Protein AF-A0A7S3PNI5-F1 (afdb_monomer_lite)

Foldseek 3Di:
DDDFAADQLLLLVVVLVVLCVVLVVLVVVLVCVLPVLPPPCVVPPPPDDDDAPVSVVVVVVSVCCSDSVVCCVPPVSVVSVVVSVVSVVVSVVSCVVSVVPPPPPQQDLCVLLVHDPPDDLVVLVVSLVVLCVVLPLVVCVPDDPVSSVVSVVSNVSSVQSSCCVPPPQLVVQCVVPSGSVHDDDPSRHDHDDVVCVPPVCVVVNVVVVCCCVPPVVVVVVVVVCVVVVQADPVRAGPVLVVLCVVDVVPDDPLCVLLSVLQRPVLLPPDDDPVVVVVLVVLVVVCVVVVLDDDHPPDPCCVVVVPGVSSVSSSSVSSCVVVVPDD

Organism: NCBI:txid215587

pLDDT: mean 80.62, std 12.4, range [38.22, 97.75]

Radius of gyration: 38.33 Å; chains: 1; bounding box: 75×39×106 Å

Secondary structure (DSSP, 8-state):
-PPPPB-HHHHHHHHHHHHHHHHHHHHHHHHHHHHTTTTSSHHHHSS----SHHHHHHHHHHHHHHSHHHHHHSHHHHHHHHHHHHHHHHHHHHHHHHTT--------HHHHHT--TT--HHHHHHHHHHHHHHH-HHHHTTS-HHHHHHHHHHHHHHHHHHHHHH-HHHHHHHHHHSSTT-S------B-S-HHHHSTTTHHHHHHHHHHIIIIIHHHHHHHHHHHHTTB-TTSSBHHHHHHHHHHHTTS-GGGHHHHHTT-GGGGGS---HHHHHHHHHHHHHHHHTT-SPPPP--TTHHHHTT-HHHHHHHHHHHHHHTT---

InterPro domains:
  IPR001623 DnaJ domain [PF00226] (108-173)
  IPR001623 DnaJ domain [PR00625] (110-128)
  IPR001623 DnaJ domain [PR00625] (128-143)
  IPR001623 DnaJ domain [PR00625] (150-170)
  IPR001623 DnaJ domain [PS50076] (108-178)
  IPR001623 DnaJ domain [SM00271] (107-170)
  IPR001623 DnaJ domain [cd06257] (108-167)
  IPR004179 Sec63 domain [PF02889] (236-324)
  IPR036869 Chaperone J-domain superfamily [G3DSA:1.10.287.110] (99-189)
  IPR036869 Chaperone J-domain superfamily [SSF46565] (106-172)

Sequence (326 aa):
MGRLEYDDSAFAYFGLAVLTIFTVPFTLSFMKSLFSSSNASELNKKDFKPRTSTERLNIDKVKKSENVTSKFANCGTFLKAVVLCMLWFLIISMFFRTGGDANIQQFDPFEILGMDKGSTDAQIKRAFRKLSVKWHPDRWISGTAEEQAYAEMMFMKISKASDALTDPVAKENWIKYGNPDGKQPMELSIGLPNFLMLKENQNLVLVLYLIGLVVVIPSVVALYYSNSKQYSDKLILNESFQIYGYLLKNTPIKHIPEILALSAEFRKMPLRPEDEKILAKMKKMLIAQELIVKKPAHNTLNFFKRWPQHDKVNILIHAHMNRLAA

Structure (mmCIF, N/CA/C/O backbone):
data_AF-A0A7S3PNI5-F1
#
_entry.id   AF-A0A7S3PNI5-F1
#
loop_
_atom_site.group_PDB
_atom_site.id
_atom_site.type_symbol
_atom_site.label_atom_id
_atom_site.label_alt_id
_atom_site.label_comp_id
_atom_site.label_asym_id
_atom_site.label_entity_id
_atom_site.label_seq_id
_atom_site.pdbx_PDB_ins_code
_atom_site.Cartn_x
_atom_site.Cartn_y
_atom_site.Cartn_z
_atom_site.occupancy
_atom_site.B_iso_or_equiv
_atom_site.auth_seq_id
_atom_site.auth_comp_id
_atom_site.auth_asym_id
_atom_site.auth_atom_id
_atom_site.pdbx_PDB_model_num
ATOM 1 N N . MET A 1 1 ? -35.179 -8.275 13.738 1.00 38.22 1 MET A N 1
ATOM 2 C CA . MET A 1 1 ? -33.734 -8.390 13.443 1.00 38.22 1 MET A CA 1
ATOM 3 C C . MET A 1 1 ? -33.040 -7.281 14.204 1.00 38.22 1 MET A C 1
ATOM 5 O O . MET A 1 1 ? -33.405 -6.131 13.989 1.00 38.22 1 MET A O 1
ATOM 9 N N . GLY A 1 2 ? -32.160 -7.618 15.150 1.00 53.81 2 GLY A N 1
ATOM 10 C CA . GLY A 1 2 ? -31.417 -6.617 15.920 1.00 53.81 2 GLY A CA 1
ATOM 11 C C . GLY A 1 2 ? -30.636 -5.710 14.974 1.00 53.81 2 GLY A C 1
ATOM 12 O O . GLY A 1 2 ? -30.044 -6.191 14.007 1.00 53.81 2 GLY A O 1
ATOM 13 N N . ARG A 1 3 ? -30.702 -4.399 15.199 1.00 59.88 3 ARG A N 1
ATOM 14 C CA . ARG A 1 3 ? -29.808 -3.467 14.516 1.00 59.88 3 ARG A CA 1
ATOM 15 C C . ARG A 1 3 ? -28.407 -3.750 15.044 1.00 59.88 3 ARG A C 1
ATOM 17 O O . ARG A 1 3 ? -28.216 -3.741 16.251 1.00 59.88 3 ARG A O 1
ATOM 24 N N . LEU A 1 4 ? -27.473 -4.062 14.151 1.00 69.56 4 LEU A N 1
ATOM 25 C CA . LEU A 1 4 ? -26.059 -4.138 14.504 1.00 69.56 4 LEU A CA 1
ATOM 26 C C . LEU A 1 4 ? -25.638 -2.742 14.960 1.00 69.56 4 LEU A C 1
ATOM 28 O O . LEU A 1 4 ? -25.783 -1.784 14.196 1.00 69.56 4 LEU A O 1
ATOM 32 N N . GLU A 1 5 ? -25.200 -2.635 16.206 1.00 72.19 5 GLU A N 1
ATOM 33 C CA . GLU A 1 5 ? -24.648 -1.397 16.739 1.00 72.19 5 GLU A CA 1
ATOM 34 C C . GLU A 1 5 ? -23.188 -1.258 16.300 1.00 72.19 5 GLU A C 1
ATOM 36 O O . GLU A 1 5 ? -22.470 -2.245 16.115 1.00 72.19 5 GLU A O 1
ATOM 41 N N . TYR A 1 6 ? -22.766 -0.024 16.058 1.00 78.56 6 TYR A N 1
ATOM 42 C CA . TYR A 1 6 ? -21.427 0.295 15.580 1.00 78.56 6 TYR A CA 1
ATOM 43 C C . TYR A 1 6 ? -20.697 1.048 16.678 1.00 78.56 6 TYR A C 1
ATOM 45 O O . TYR A 1 6 ? -21.228 2.001 17.251 1.00 78.56 6 TYR A O 1
ATOM 53 N N . ASP A 1 7 ? -19.481 0.604 16.959 1.00 79.56 7 ASP A N 1
ATOM 54 C CA . ASP A 1 7 ? -18.686 1.110 18.066 1.00 79.56 7 ASP A CA 1
ATOM 55 C C . ASP A 1 7 ? -17.421 1.794 17.531 1.00 79.56 7 ASP A C 1
ATOM 57 O O . ASP A 1 7 ? -16.506 1.152 16.998 1.00 79.56 7 ASP A O 1
ATOM 61 N N . ASP A 1 8 ? -17.382 3.122 17.666 1.00 79.69 8 ASP A N 1
ATOM 62 C CA . ASP A 1 8 ? -16.249 3.949 17.245 1.00 79.69 8 ASP A CA 1
ATOM 63 C C . ASP A 1 8 ? -14.996 3.677 18.094 1.00 79.69 8 ASP A C 1
ATOM 65 O O . ASP A 1 8 ? -13.874 3.794 17.588 1.00 79.69 8 ASP A O 1
ATOM 69 N N . SER A 1 9 ? -15.161 3.254 19.353 1.00 80.75 9 SER A N 1
ATOM 70 C CA . SER A 1 9 ? -14.038 2.892 20.221 1.00 80.75 9 SER A CA 1
ATOM 71 C C . SER A 1 9 ? -13.381 1.597 19.732 1.00 80.75 9 SER A C 1
ATOM 73 O O . SER A 1 9 ? -12.165 1.553 19.519 1.00 80.75 9 SER A O 1
ATOM 75 N N . ALA A 1 10 ? -14.188 0.578 19.410 1.00 83.12 10 ALA A N 1
ATOM 76 C CA . ALA A 1 10 ? -13.720 -0.670 18.816 1.00 83.12 10 ALA A CA 1
ATOM 77 C C . ALA A 1 10 ? -13.021 -0.436 17.467 1.00 83.12 10 ALA A C 1
ATOM 79 O O . ALA A 1 10 ? -11.964 -1.023 17.207 1.00 83.12 10 ALA A O 1
ATOM 80 N N . PHE A 1 11 ? -13.554 0.462 16.626 1.00 86.00 11 PHE A N 1
ATOM 81 C CA . PHE A 1 11 ? -12.891 0.862 15.382 1.00 86.00 11 PHE A CA 1
ATOM 82 C C . PHE A 1 11 ? -11.521 1.495 15.637 1.00 86.00 11 PHE A C 1
ATOM 84 O O . PHE A 1 11 ? -10.567 1.198 14.918 1.00 86.00 11 PHE A O 1
ATOM 91 N N . ALA A 1 12 ? -11.390 2.349 16.651 1.00 85.75 12 ALA A N 1
ATOM 92 C CA . ALA A 1 12 ? -10.131 3.020 16.932 1.00 85.75 12 ALA A CA 1
ATOM 93 C C . ALA A 1 12 ? -9.032 2.035 17.377 1.00 85.75 12 ALA A C 1
ATOM 95 O O . ALA A 1 12 ? -7.907 2.113 16.873 1.00 85.75 12 ALA A O 1
ATOM 96 N N . TYR A 1 13 ? -9.362 1.054 18.226 1.00 86.19 13 TYR A N 1
ATOM 97 C CA . TYR A 1 13 ? -8.437 -0.029 18.589 1.00 86.19 13 TYR A CA 1
ATOM 98 C C . TYR A 1 13 ? -8.085 -0.919 17.392 1.00 86.19 13 TYR A C 1
ATOM 100 O O . TYR A 1 13 ? -6.912 -1.240 17.181 1.00 86.19 13 TYR A O 1
ATOM 108 N N . PHE A 1 14 ? -9.077 -1.281 16.573 1.00 88.25 14 PHE A N 1
ATOM 109 C CA . PHE A 1 14 ? -8.860 -2.063 15.356 1.00 88.25 14 PHE A CA 1
ATOM 110 C C . PHE A 1 14 ? -7.956 -1.324 14.358 1.00 88.25 14 PHE A C 1
ATOM 112 O O . PHE A 1 14 ? -6.986 -1.892 13.853 1.00 88.25 14 PHE A O 1
ATOM 119 N N . GLY A 1 15 ? -8.225 -0.042 14.112 1.00 88.31 15 GLY A N 1
ATOM 120 C CA . GLY A 1 15 ? -7.431 0.814 13.236 1.00 88.31 15 GLY A CA 1
ATOM 121 C C . GLY A 1 15 ? -5.989 0.941 13.718 1.00 88.31 15 GLY A C 1
ATOM 122 O O . GLY A 1 15 ? -5.063 0.785 12.922 1.00 88.31 15 GLY A O 1
ATOM 123 N N . LEU A 1 16 ? -5.780 1.129 15.025 1.00 89.31 16 LEU A N 1
ATOM 124 C CA . LEU A 1 16 ? -4.448 1.160 15.629 1.00 89.31 16 LEU A CA 1
ATOM 125 C C . LEU A 1 16 ? -3.712 -0.175 15.424 1.00 89.31 16 LEU A C 1
ATOM 127 O O . LEU A 1 16 ? -2.553 -0.179 15.001 1.00 89.31 16 LEU A O 1
ATOM 131 N N . ALA A 1 17 ? -4.378 -1.311 15.642 1.00 90.56 17 ALA A N 1
ATOM 132 C CA . ALA A 1 17 ? -3.797 -2.635 15.418 1.00 90.56 17 ALA A CA 1
ATOM 133 C C . ALA A 1 17 ? -3.396 -2.856 13.946 1.00 90.56 17 ALA A C 1
ATOM 135 O O . ALA A 1 17 ? -2.263 -3.238 13.656 1.00 90.56 17 ALA A O 1
ATOM 136 N N . VAL A 1 18 ? -4.278 -2.551 12.992 1.00 91.69 18 VAL A N 1
ATOM 137 C CA . VAL A 1 18 ? -3.978 -2.696 11.556 1.00 91.69 18 VAL A CA 1
ATOM 138 C C . VAL A 1 18 ? -2.831 -1.772 11.128 1.00 91.69 18 VAL A C 1
ATOM 140 O O . VAL A 1 18 ? -1.910 -2.199 10.425 1.00 91.69 18 VAL A O 1
ATOM 143 N N . LEU A 1 19 ? -2.842 -0.516 11.582 1.00 91.94 19 LEU A N 1
ATOM 144 C CA . LEU A 1 19 ? -1.803 0.459 11.253 1.00 91.94 19 LEU A CA 1
ATOM 145 C C . LEU A 1 19 ? -0.445 0.079 11.841 1.00 91.94 19 LEU A C 1
ATOM 147 O O . LEU A 1 19 ? 0.571 0.223 11.159 1.00 91.94 19 LEU A O 1
ATOM 151 N N . THR A 1 20 ? -0.401 -0.422 13.074 1.00 91.12 20 THR A N 1
ATOM 152 C CA . THR A 1 20 ? 0.847 -0.874 13.710 1.00 91.12 20 THR A CA 1
ATOM 153 C C . THR A 1 20 ? 1.425 -2.105 13.015 1.00 91.12 20 THR A C 1
ATOM 155 O O . THR A 1 20 ? 2.625 -2.117 12.729 1.00 91.12 20 THR A O 1
ATOM 158 N N . ILE A 1 21 ? 0.586 -3.082 12.642 1.00 94.44 21 ILE A N 1
ATOM 159 C CA . ILE A 1 21 ? 1.003 -4.276 11.885 1.00 94.44 21 ILE A CA 1
ATOM 160 C C . ILE A 1 21 ? 1.673 -3.897 10.561 1.00 94.44 21 ILE A C 1
ATOM 162 O O . ILE A 1 21 ? 2.636 -4.545 10.161 1.00 94.44 21 ILE A O 1
ATOM 166 N N . PHE A 1 22 ? 1.204 -2.849 9.882 1.00 92.12 22 PHE A N 1
ATOM 167 C CA . PHE A 1 22 ? 1.820 -2.388 8.635 1.00 92.12 22 PHE A CA 1
ATOM 168 C C . PHE A 1 22 ? 3.051 -1.501 8.870 1.00 92.12 22 PHE A C 1
ATOM 170 O O . PHE A 1 22 ? 4.083 -1.651 8.210 1.00 92.12 22 PHE A O 1
ATOM 177 N N . THR A 1 23 ? 2.959 -0.574 9.822 1.00 92.69 23 THR A N 1
ATOM 178 C CA . THR A 1 23 ? 3.976 0.462 10.027 1.00 92.69 23 THR A CA 1
ATOM 179 C C . THR A 1 23 ? 5.260 -0.116 10.619 1.00 92.69 23 THR A C 1
ATOM 181 O O . THR A 1 23 ? 6.340 0.292 10.205 1.00 92.69 23 THR A O 1
ATOM 184 N N . VAL A 1 24 ? 5.188 -1.104 11.520 1.00 92.44 24 VAL A N 1
ATOM 185 C CA . VAL A 1 24 ? 6.380 -1.680 12.176 1.00 92.44 24 VAL A CA 1
ATOM 186 C C . VAL A 1 24 ? 7.290 -2.453 11.200 1.00 92.44 24 VAL A C 1
ATOM 188 O O . VAL A 1 24 ? 8.487 -2.178 11.152 1.00 92.44 24 VAL A O 1
ATOM 191 N N . PRO A 1 25 ? 6.806 -3.374 10.349 1.00 93.06 25 PRO A N 1
ATOM 192 C CA . PRO A 1 25 ? 7.657 -3.988 9.328 1.00 93.06 25 PRO A CA 1
ATOM 193 C C . PRO A 1 25 ? 8.190 -2.965 8.319 1.00 93.06 25 PRO A C 1
ATOM 195 O O . PRO A 1 25 ? 9.330 -3.078 7.860 1.00 93.06 25 PRO A O 1
ATOM 198 N N . PHE A 1 26 ? 7.390 -1.946 7.988 1.00 91.88 26 PHE A N 1
ATOM 199 C CA . PHE A 1 26 ? 7.800 -0.889 7.069 1.00 91.88 26 PHE A CA 1
ATOM 200 C C . PHE A 1 26 ? 8.931 -0.027 7.650 1.00 91.88 26 PHE A C 1
ATOM 202 O O . PHE A 1 26 ? 9.905 0.236 6.940 1.00 91.88 26 PHE A O 1
ATOM 209 N N . THR A 1 27 ? 8.883 0.335 8.940 1.00 92.25 27 THR A N 1
ATOM 210 C CA . THR A 1 27 ? 10.003 1.015 9.614 1.00 92.25 27 THR A CA 1
ATOM 211 C C . THR A 1 27 ? 11.244 0.143 9.640 1.00 92.25 27 THR A C 1
ATOM 213 O O . THR A 1 27 ? 12.318 0.635 9.312 1.00 92.25 27 THR A O 1
ATOM 216 N N . LEU A 1 28 ? 11.124 -1.146 9.971 1.00 91.00 28 LEU A N 1
ATOM 217 C CA . LEU A 1 28 ? 12.269 -2.060 10.023 1.00 91.00 28 LEU A CA 1
ATOM 218 C C . LEU A 1 28 ? 12.928 -2.221 8.648 1.00 91.00 28 LEU A C 1
ATOM 220 O O . LEU A 1 28 ? 14.153 -2.158 8.538 1.00 91.00 28 LEU A O 1
ATOM 224 N N . SER A 1 29 ? 12.132 -2.366 7.588 1.00 87.38 29 SER A N 1
ATOM 225 C CA . SER A 1 29 ? 12.618 -2.417 6.205 1.00 87.38 29 SER A CA 1
ATOM 226 C C . SER A 1 29 ? 13.295 -1.107 5.784 1.00 87.38 29 SER A C 1
ATOM 228 O O . SER A 1 29 ? 14.391 -1.119 5.217 1.00 87.38 29 SER A O 1
ATOM 230 N N . PHE A 1 30 ? 12.693 0.038 6.120 1.00 87.00 30 PHE A N 1
ATOM 231 C CA . PHE A 1 30 ? 13.253 1.358 5.837 1.00 87.00 30 PHE A CA 1
ATOM 232 C C . PHE A 1 30 ? 14.570 1.596 6.590 1.00 87.00 30 PHE A C 1
ATOM 234 O O . PHE A 1 30 ? 15.567 1.981 5.981 1.00 87.00 30 PHE A O 1
ATOM 241 N N . MET A 1 31 ? 14.617 1.265 7.881 1.00 83.75 31 MET A N 1
ATOM 242 C CA . MET A 1 31 ? 15.824 1.328 8.707 1.00 83.75 31 MET A CA 1
ATOM 243 C C . MET A 1 31 ? 16.904 0.400 8.152 1.00 83.75 31 MET A C 1
ATOM 245 O O . MET A 1 31 ? 18.029 0.838 7.928 1.00 83.75 31 MET A O 1
ATOM 249 N N . LYS A 1 32 ? 16.576 -0.849 7.802 1.00 83.12 32 LYS A N 1
ATOM 250 C CA . LYS A 1 32 ? 17.531 -1.750 7.142 1.00 83.12 32 LYS A CA 1
ATOM 251 C C . LYS A 1 32 ? 18.045 -1.155 5.830 1.00 83.12 32 LYS A C 1
ATOM 253 O O . LYS A 1 32 ? 19.241 -1.205 5.585 1.00 83.12 32 LYS A O 1
ATOM 258 N N . SER A 1 33 ? 17.205 -0.528 5.009 1.00 77.00 33 SER A N 1
ATOM 259 C CA . SER A 1 33 ? 17.656 0.154 3.784 1.00 77.00 33 SER A CA 1
ATOM 260 C C . SER A 1 33 ? 18.591 1.346 4.055 1.00 77.00 33 SER A C 1
ATOM 262 O O . SER A 1 33 ? 19.434 1.672 3.208 1.00 77.00 33 SER A O 1
ATOM 264 N N . LEU A 1 34 ? 18.447 2.009 5.205 1.00 73.00 34 LEU A N 1
ATOM 265 C CA . LEU A 1 34 ? 19.330 3.090 5.636 1.00 73.00 34 LEU A CA 1
ATOM 266 C C . LEU A 1 34 ? 20.678 2.544 6.143 1.00 73.00 34 LEU A C 1
ATOM 268 O O . LEU A 1 34 ? 21.717 2.972 5.639 1.00 73.00 34 LEU A O 1
ATOM 272 N N . PHE A 1 35 ? 20.669 1.554 7.045 1.00 69.75 35 PHE A N 1
ATOM 273 C CA . PHE A 1 35 ? 21.870 1.022 7.714 1.00 69.75 35 PHE A CA 1
ATOM 274 C C . PHE A 1 35 ? 22.612 -0.079 6.931 1.00 69.75 35 PHE A C 1
ATOM 276 O O . PHE A 1 35 ? 23.831 -0.194 7.030 1.00 69.75 35 PHE A O 1
ATOM 283 N N . SER A 1 36 ? 21.931 -0.857 6.083 1.00 60.44 36 SER A N 1
ATOM 284 C CA . SER A 1 36 ? 22.518 -1.985 5.329 1.00 60.44 36 SER A CA 1
ATOM 285 C C . SER A 1 36 ? 23.455 -1.558 4.186 1.00 60.44 36 SER A C 1
ATOM 287 O O . SER A 1 36 ? 23.956 -2.412 3.455 1.00 60.44 36 SER A O 1
ATOM 289 N N . SER A 1 37 ? 23.724 -0.258 4.027 1.00 53.84 37 SER A N 1
ATOM 290 C CA . SER A 1 37 ? 24.721 0.250 3.073 1.00 53.84 37 SER A CA 1
ATOM 291 C C . SER A 1 37 ? 26.162 -0.034 3.472 1.00 53.84 37 SER A C 1
ATOM 293 O O . SER A 1 37 ? 27.029 0.009 2.608 1.00 53.84 37 SER A O 1
ATOM 295 N N . SER A 1 38 ? 26.415 -0.259 4.764 1.00 49.56 38 SER A N 1
ATOM 296 C CA . SER A 1 38 ? 27.775 -0.356 5.299 1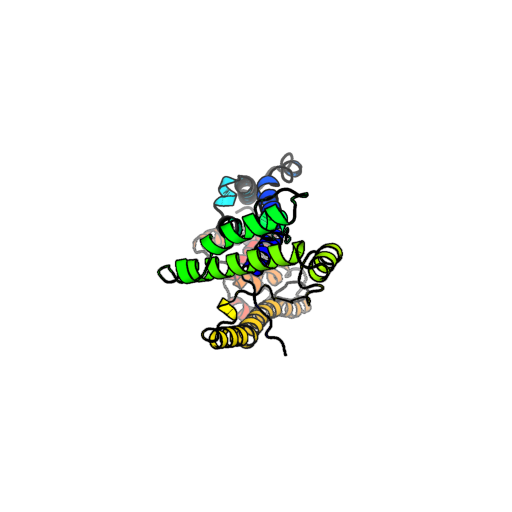.00 49.56 38 SER A CA 1
ATOM 297 C C . SER A 1 38 ? 28.446 -1.691 4.966 1.00 49.56 38 SER A C 1
ATOM 299 O O . SER A 1 38 ? 29.632 -1.724 4.673 1.00 49.56 38 SER A O 1
ATOM 301 N N . ASN A 1 39 ? 27.695 -2.798 4.963 1.00 47.06 39 ASN A N 1
ATOM 302 C CA . ASN A 1 39 ? 28.315 -4.129 5.020 1.00 47.06 39 ASN A CA 1
ATOM 303 C C . ASN A 1 39 ? 28.450 -4.833 3.659 1.00 47.06 39 ASN A C 1
ATOM 305 O O . ASN A 1 39 ? 29.310 -5.692 3.503 1.00 47.06 39 ASN A O 1
ATOM 309 N N . ALA A 1 40 ? 27.632 -4.493 2.655 1.00 45.38 40 ALA A N 1
ATOM 310 C CA . ALA A 1 40 ? 27.677 -5.170 1.350 1.00 45.38 40 ALA A CA 1
ATOM 311 C C . ALA A 1 40 ? 28.793 -4.649 0.424 1.00 45.38 40 ALA A C 1
ATOM 313 O O . ALA A 1 40 ? 29.178 -5.330 -0.526 1.00 45.38 40 ALA A O 1
ATOM 314 N N . SER A 1 41 ? 29.315 -3.445 0.674 1.00 50.91 41 SER A N 1
ATOM 315 C CA . SER A 1 41 ? 30.299 -2.807 -0.202 1.00 50.91 41 SER A CA 1
ATOM 316 C C . SER A 1 41 ? 31.747 -2.994 0.229 1.00 50.91 41 SER A C 1
ATOM 318 O O . SER A 1 41 ? 32.633 -2.868 -0.616 1.00 50.91 41 SER A O 1
ATOM 320 N N . GLU A 1 42 ? 32.016 -3.354 1.487 1.00 50.88 42 GLU A N 1
ATOM 321 C CA . GLU A 1 42 ? 33.382 -3.629 1.946 1.00 50.88 42 GLU A CA 1
ATOM 322 C C . GLU A 1 42 ? 34.000 -4.860 1.268 1.00 50.88 42 GLU A C 1
ATOM 324 O O . GLU A 1 42 ? 35.199 -4.852 0.989 1.00 50.88 42 GLU A O 1
ATOM 329 N N . LEU A 1 43 ? 33.193 -5.870 0.912 1.00 49.84 43 LEU A N 1
ATOM 330 C CA . LEU A 1 43 ? 33.686 -7.104 0.283 1.00 49.84 43 LEU A CA 1
ATOM 331 C C . LEU A 1 43 ? 34.162 -6.923 -1.174 1.00 49.84 43 LEU A C 1
ATOM 333 O O . LEU A 1 43 ? 34.970 -7.714 -1.640 1.00 49.84 43 LEU A O 1
ATOM 337 N N . ASN A 1 44 ? 33.695 -5.891 -1.892 1.00 49.81 44 ASN A N 1
ATOM 338 C CA . ASN A 1 44 ? 34.022 -5.662 -3.313 1.00 49.81 44 ASN A CA 1
ATOM 339 C C . ASN A 1 44 ? 34.958 -4.460 -3.562 1.00 49.81 44 ASN A C 1
ATOM 341 O O . ASN A 1 44 ? 35.433 -4.265 -4.681 1.00 49.81 44 ASN A O 1
ATOM 345 N N . LYS A 1 45 ? 35.223 -3.618 -2.550 1.00 53.34 45 LYS A N 1
ATOM 346 C CA . LYS A 1 45 ? 35.937 -2.335 -2.726 1.00 53.34 45 LYS A CA 1
ATOM 347 C C . LYS A 1 45 ? 37.459 -2.443 -2.748 1.00 53.34 45 LYS A C 1
ATOM 349 O O . LYS A 1 45 ? 38.100 -1.523 -3.252 1.00 53.34 45 LYS A O 1
ATOM 354 N N . LYS A 1 46 ? 38.042 -3.497 -2.171 1.00 53.59 46 LYS A N 1
ATOM 355 C CA . LYS A 1 46 ? 39.494 -3.543 -1.932 1.00 53.59 46 LYS A CA 1
ATOM 356 C C . LYS A 1 46 ? 40.326 -3.830 -3.193 1.00 53.59 46 LYS A C 1
ATOM 358 O O . LYS A 1 46 ? 41.455 -3.355 -3.246 1.00 53.59 46 LYS A O 1
ATOM 363 N N . ASP A 1 47 ? 39.748 -4.426 -4.245 1.00 56.41 47 ASP A N 1
ATOM 364 C CA . ASP A 1 47 ? 40.535 -4.905 -5.401 1.00 56.41 47 ASP A CA 1
ATOM 365 C C . ASP A 1 47 ? 40.177 -4.300 -6.777 1.00 56.41 47 ASP A C 1
ATOM 367 O O . ASP A 1 47 ? 40.888 -4.529 -7.760 1.00 56.41 47 ASP A O 1
ATOM 371 N N . PHE A 1 48 ? 39.117 -3.490 -6.901 1.00 61.28 48 PHE A N 1
ATOM 372 C CA . PHE A 1 48 ? 38.692 -2.973 -8.212 1.00 61.28 48 PHE A CA 1
ATOM 373 C C . PHE A 1 48 ? 39.331 -1.616 -8.563 1.00 61.28 48 PHE A C 1
ATOM 375 O O . PHE A 1 48 ? 38.898 -0.559 -8.099 1.00 61.28 48 PHE A O 1
ATOM 382 N N . LYS A 1 49 ? 40.352 -1.628 -9.435 1.00 66.75 49 LYS A N 1
ATOM 383 C CA . LYS A 1 49 ? 40.937 -0.414 -10.038 1.00 66.75 49 LYS A CA 1
ATOM 384 C C . LYS A 1 49 ? 40.156 -0.009 -11.304 1.00 66.75 49 LYS A C 1
ATOM 386 O O . LYS A 1 49 ? 40.193 -0.757 -12.282 1.00 66.75 49 LYS A O 1
ATOM 391 N N . PRO A 1 50 ? 39.502 1.167 -11.342 1.00 62.12 50 PRO A N 1
ATOM 392 C CA . PRO A 1 50 ? 38.721 1.595 -12.502 1.00 62.12 50 PRO A CA 1
ATOM 393 C C . PRO A 1 50 ? 39.598 1.948 -13.707 1.00 62.12 50 PRO A C 1
ATOM 395 O O . PRO A 1 50 ? 40.545 2.735 -13.591 1.00 62.12 50 PRO A O 1
ATOM 398 N N . ARG A 1 51 ? 39.237 1.403 -14.871 1.00 62.47 51 ARG A N 1
ATOM 399 C CA . ARG A 1 51 ? 39.968 1.493 -16.143 1.00 62.47 51 ARG A CA 1
ATOM 400 C C . ARG A 1 51 ? 39.484 2.643 -17.027 1.00 62.47 51 ARG A C 1
ATOM 402 O O . ARG A 1 51 ? 40.280 3.198 -17.777 1.00 62.47 51 ARG A O 1
ATOM 409 N N . THR A 1 52 ? 38.218 3.046 -16.913 1.00 64.75 52 THR A N 1
ATOM 410 C CA . THR A 1 52 ? 37.620 4.132 -17.720 1.00 64.75 52 THR A CA 1
ATOM 411 C C . THR A 1 52 ? 37.093 5.269 -16.840 1.00 64.75 52 THR A C 1
ATOM 413 O O . THR A 1 52 ? 36.712 5.062 -15.687 1.00 64.75 52 THR A O 1
ATOM 416 N N . SER A 1 53 ? 37.034 6.492 -17.378 1.00 63.19 53 SER A N 1
ATOM 417 C CA . SER A 1 53 ? 36.423 7.655 -16.712 1.00 63.19 53 SER A CA 1
ATOM 418 C C . SER A 1 53 ? 34.966 7.397 -16.300 1.00 63.19 53 SER A C 1
ATOM 420 O O . SER A 1 53 ? 34.546 7.819 -15.227 1.00 63.19 53 SER A O 1
ATOM 422 N N . THR A 1 54 ? 34.217 6.625 -17.088 1.00 61.03 54 THR A N 1
ATOM 423 C CA . THR A 1 54 ? 32.849 6.180 -16.778 1.00 61.03 54 THR A CA 1
ATOM 424 C C . THR A 1 54 ? 32.789 5.191 -15.613 1.00 61.03 54 THR A C 1
ATOM 426 O O . THR A 1 54 ? 31.885 5.288 -14.788 1.00 61.03 54 THR A O 1
ATOM 429 N N . GLU A 1 55 ? 33.761 4.284 -15.486 1.00 65.50 55 GLU A N 1
ATOM 430 C CA . GLU A 1 55 ? 33.865 3.364 -14.345 1.00 65.50 55 GLU A CA 1
ATOM 431 C C . GLU A 1 55 ? 34.216 4.114 -13.059 1.00 65.50 55 GLU A C 1
ATOM 433 O O . GLU A 1 55 ? 33.623 3.839 -12.020 1.00 65.50 55 GLU A O 1
ATOM 438 N N . ARG A 1 56 ? 35.104 5.118 -13.132 1.00 66.75 56 ARG A N 1
ATOM 439 C CA . ARG A 1 56 ? 35.387 6.024 -12.003 1.00 66.75 56 ARG A CA 1
ATOM 440 C C . ARG A 1 56 ? 34.129 6.764 -11.568 1.00 66.75 56 ARG A C 1
ATOM 442 O O . ARG A 1 56 ? 33.754 6.683 -10.406 1.00 66.75 56 ARG A O 1
ATOM 449 N N . LEU A 1 57 ? 33.418 7.380 -12.515 1.00 69.94 57 LEU A N 1
ATOM 450 C CA . LEU A 1 57 ? 32.152 8.062 -12.240 1.00 69.94 57 LEU A CA 1
ATOM 451 C C . LEU A 1 57 ? 31.091 7.116 -11.663 1.00 69.94 57 LEU A C 1
ATOM 453 O O . LEU A 1 57 ? 30.311 7.531 -10.813 1.00 69.94 57 LEU A O 1
ATOM 457 N N . ASN A 1 58 ? 31.039 5.857 -12.100 1.00 69.06 58 ASN A N 1
ATOM 458 C CA . ASN A 1 58 ? 30.103 4.869 -11.564 1.00 69.06 58 ASN A CA 1
ATOM 459 C C . ASN A 1 58 ? 30.484 4.428 -10.145 1.00 69.06 58 ASN A C 1
ATOM 461 O O . ASN A 1 58 ? 29.604 4.343 -9.294 1.00 69.06 58 ASN A O 1
ATOM 465 N N . ILE A 1 59 ? 31.772 4.233 -9.851 1.00 69.00 59 ILE A N 1
ATOM 466 C CA . ILE A 1 59 ? 32.258 3.970 -8.488 1.00 69.00 59 ILE A CA 1
ATOM 467 C C . ILE A 1 59 ? 31.971 5.164 -7.578 1.00 69.00 59 ILE A C 1
ATOM 469 O O . ILE A 1 59 ? 31.518 4.979 -6.452 1.00 69.00 59 ILE A O 1
ATOM 473 N N . ASP A 1 60 ? 32.178 6.385 -8.064 1.00 69.38 60 ASP A N 1
ATOM 474 C CA . ASP A 1 60 ? 31.905 7.602 -7.303 1.00 69.38 60 ASP A CA 1
ATOM 475 C C . ASP A 1 60 ? 30.399 7.807 -7.090 1.00 69.38 60 ASP A C 1
ATOM 477 O O . ASP A 1 60 ? 29.989 8.231 -6.011 1.00 69.38 60 ASP A O 1
ATOM 481 N N . LYS A 1 61 ? 29.547 7.426 -8.054 1.00 67.88 61 LYS A N 1
ATOM 482 C CA . LYS A 1 61 ? 28.083 7.368 -7.876 1.00 67.88 61 LYS A CA 1
ATOM 483 C C . LYS A 1 61 ? 27.675 6.328 -6.833 1.00 67.88 61 LYS A C 1
ATOM 485 O O . LYS A 1 61 ? 26.814 6.629 -6.012 1.00 67.88 61 LYS A O 1
ATOM 490 N N . VAL A 1 62 ? 28.299 5.149 -6.830 1.00 66.62 62 VAL A N 1
ATOM 491 C CA . VAL A 1 62 ? 28.045 4.096 -5.831 1.00 66.62 62 VAL A CA 1
ATOM 492 C C . VAL A 1 62 ? 28.481 4.568 -4.441 1.00 66.62 62 VAL A C 1
ATOM 494 O O . VAL A 1 62 ? 27.667 4.540 -3.523 1.00 66.62 62 VAL A O 1
ATOM 497 N N . LYS A 1 63 ? 29.688 5.130 -4.298 1.00 65.50 63 LYS A N 1
ATOM 498 C CA . LYS A 1 63 ? 30.168 5.746 -3.046 1.00 65.50 63 LYS A CA 1
ATOM 499 C C . LYS A 1 63 ? 29.258 6.878 -2.576 1.00 65.50 63 LYS A C 1
ATOM 501 O O . LYS A 1 63 ? 28.909 6.955 -1.404 1.00 65.50 63 LYS A O 1
ATOM 506 N N . LYS A 1 64 ? 28.821 7.749 -3.492 1.00 62.50 64 LYS A N 1
ATOM 507 C CA . LYS A 1 64 ? 27.886 8.828 -3.164 1.00 62.50 64 LYS A CA 1
ATOM 508 C C . LYS A 1 64 ? 26.547 8.262 -2.707 1.00 62.50 64 LYS A C 1
ATOM 510 O O . LYS A 1 64 ? 26.014 8.805 -1.753 1.00 62.50 64 LYS A O 1
ATOM 515 N N . SER A 1 65 ? 26.041 7.183 -3.313 1.00 57.00 65 SER A N 1
ATOM 516 C CA . SER A 1 65 ? 24.785 6.511 -2.931 1.00 57.00 65 SER A CA 1
ATOM 517 C C . SER A 1 65 ? 24.835 5.777 -1.586 1.00 57.00 65 SER A C 1
ATOM 519 O O . SER A 1 65 ? 23.784 5.476 -1.025 1.00 57.00 65 SER A O 1
ATOM 521 N N . GLU A 1 66 ? 26.029 5.511 -1.050 1.00 58.47 66 GLU A N 1
ATOM 522 C CA . GLU A 1 66 ? 26.206 4.915 0.279 1.00 58.47 66 GLU A CA 1
ATOM 523 C C . GLU A 1 66 ? 26.014 5.931 1.408 1.00 58.47 66 GLU A C 1
ATOM 525 O O . GLU A 1 66 ? 25.531 5.565 2.480 1.00 58.47 66 GLU A O 1
ATOM 530 N N . ASN A 1 67 ? 26.331 7.208 1.167 1.00 62.62 67 ASN A N 1
ATOM 531 C CA . ASN A 1 67 ? 26.181 8.257 2.171 1.00 62.62 67 ASN A CA 1
ATOM 532 C C . ASN A 1 67 ? 24.698 8.471 2.515 1.00 62.62 67 ASN A C 1
ATOM 534 O O . ASN A 1 67 ? 23.880 8.789 1.653 1.00 62.62 67 ASN A O 1
ATOM 538 N N . VAL A 1 68 ? 24.349 8.351 3.799 1.00 60.22 68 VAL A N 1
ATOM 539 C CA . VAL A 1 68 ? 22.963 8.464 4.301 1.00 60.22 68 VAL A CA 1
ATOM 540 C C . VAL A 1 68 ? 22.304 9.789 3.886 1.00 60.22 68 VAL A C 1
ATOM 542 O O . VAL A 1 68 ? 21.126 9.816 3.537 1.00 60.22 68 VAL A O 1
ATOM 545 N N . THR A 1 69 ? 23.073 10.879 3.824 1.00 60.12 69 THR A N 1
ATOM 546 C CA . THR A 1 69 ? 22.592 12.213 3.424 1.00 60.12 69 THR A CA 1
ATOM 547 C C . THR A 1 69 ? 22.191 12.303 1.950 1.00 60.12 69 THR A C 1
ATOM 549 O O . THR A 1 69 ? 21.215 12.972 1.619 1.00 60.12 69 THR A O 1
ATOM 552 N N . SER A 1 70 ? 22.878 11.596 1.048 1.00 60.28 70 SER A N 1
ATOM 553 C CA . SER A 1 70 ? 22.510 11.567 -0.374 1.00 60.28 70 SER A CA 1
ATOM 554 C C . SER A 1 70 ? 21.310 10.651 -0.626 1.00 60.28 70 SER A C 1
ATOM 556 O O . SER A 1 70 ? 20.518 10.903 -1.533 1.00 60.28 70 SER A O 1
ATOM 558 N N . LYS A 1 71 ? 21.133 9.617 0.209 1.00 59.03 71 LYS A N 1
ATOM 559 C CA . LYS A 1 71 ? 19.939 8.774 0.175 1.00 59.03 71 LYS A CA 1
ATOM 560 C C . LYS A 1 71 ? 18.704 9.574 0.540 1.00 59.03 71 LYS A C 1
ATOM 562 O O . LYS A 1 71 ? 17.689 9.358 -0.095 1.00 59.03 71 LYS A O 1
ATOM 567 N N . PHE A 1 72 ? 18.768 10.518 1.475 1.00 58.19 72 PHE A N 1
ATOM 568 C CA . PHE A 1 72 ? 17.645 11.426 1.744 1.00 58.19 72 PHE A CA 1
ATOM 569 C C . PHE A 1 72 ? 17.406 12.459 0.630 1.00 58.19 72 PHE A C 1
ATOM 571 O O . PHE A 1 72 ? 16.284 12.929 0.482 1.00 58.19 72 PHE A O 1
ATOM 578 N N . ALA A 1 73 ? 18.415 12.767 -0.193 1.00 61.59 73 ALA A N 1
ATOM 579 C CA . ALA A 1 73 ? 18.263 13.653 -1.350 1.00 61.59 73 ALA A CA 1
ATOM 580 C C . ALA A 1 73 ? 17.533 12.993 -2.538 1.00 61.59 73 ALA A C 1
ATOM 582 O O . ALA A 1 73 ? 17.056 13.686 -3.437 1.00 61.59 73 ALA A O 1
ATOM 583 N N . ASN A 1 74 ? 17.415 11.661 -2.560 1.00 70.75 74 ASN A N 1
ATOM 584 C CA . ASN A 1 74 ? 16.589 10.977 -3.549 1.00 70.75 74 ASN A CA 1
ATOM 585 C C . ASN A 1 74 ? 15.101 11.207 -3.231 1.00 70.75 74 ASN A C 1
ATOM 587 O O . ASN A 1 74 ? 14.613 10.866 -2.155 1.00 70.75 74 ASN A O 1
ATOM 591 N N . CYS A 1 75 ? 14.349 11.728 -4.203 1.00 74.06 75 CYS A N 1
ATOM 592 C CA . CYS A 1 75 ? 12.926 12.049 -4.037 1.00 74.06 75 CYS A CA 1
ATOM 593 C C . CYS A 1 75 ? 12.091 10.846 -3.541 1.00 74.06 75 CYS A C 1
ATOM 595 O O . CYS A 1 75 ? 11.217 10.999 -2.692 1.00 74.06 75 CYS A O 1
ATOM 597 N N . GLY A 1 76 ? 12.403 9.626 -3.998 1.00 80.19 76 GLY A N 1
ATOM 598 C CA . GLY A 1 76 ? 11.648 8.423 -3.625 1.00 80.19 76 GLY A CA 1
ATOM 599 C C . GLY A 1 76 ? 11.837 7.956 -2.174 1.00 80.19 76 GLY A C 1
ATOM 600 O O . GLY A 1 76 ? 10.898 7.458 -1.562 1.00 80.19 76 GLY A O 1
ATOM 601 N N . THR A 1 77 ? 13.028 8.097 -1.599 1.00 79.19 77 THR A N 1
ATOM 602 C CA . THR A 1 77 ? 13.313 7.764 -0.186 1.00 79.19 77 THR A CA 1
ATOM 603 C C . THR A 1 77 ? 12.809 8.853 0.750 1.00 79.19 77 THR A C 1
ATOM 605 O O . THR A 1 77 ? 12.286 8.520 1.811 1.00 79.19 77 THR A O 1
ATOM 608 N N . PHE A 1 78 ? 12.887 10.122 0.338 1.00 84.56 78 PHE A N 1
ATOM 609 C CA . PHE A 1 78 ? 12.244 11.226 1.049 1.00 84.56 78 PHE A CA 1
ATOM 610 C C . PHE A 1 78 ? 10.726 11.029 1.125 1.00 84.56 78 PHE A C 1
ATOM 612 O O . PHE A 1 78 ? 10.157 11.077 2.210 1.00 84.56 78 PHE A O 1
ATOM 619 N N . LEU A 1 79 ? 10.079 10.703 0.000 1.00 86.81 79 LEU A N 1
ATOM 620 C CA . LEU A 1 79 ? 8.642 10.426 -0.032 1.00 86.81 79 LEU A CA 1
ATOM 621 C C . LEU A 1 79 ? 8.264 9.268 0.907 1.00 86.81 79 LEU A C 1
ATOM 623 O O . LEU A 1 79 ? 7.313 9.388 1.673 1.00 86.81 79 LEU A O 1
ATOM 627 N N . LYS A 1 80 ? 9.035 8.171 0.905 1.00 87.75 80 LYS A N 1
ATOM 628 C CA . LYS A 1 80 ? 8.830 7.046 1.837 1.00 87.75 80 LYS A CA 1
ATOM 629 C C . LYS A 1 80 ? 8.962 7.472 3.302 1.00 87.75 80 LYS A C 1
ATOM 631 O O . LYS A 1 80 ? 8.157 7.036 4.118 1.00 87.75 80 LYS A O 1
ATOM 636 N N . ALA A 1 81 ? 9.942 8.317 3.625 1.00 88.62 81 ALA A N 1
ATOM 637 C CA . ALA A 1 81 ? 10.131 8.842 4.976 1.00 88.62 81 ALA A CA 1
ATOM 638 C C . ALA A 1 81 ? 8.956 9.732 5.407 1.00 88.62 81 ALA A C 1
ATOM 640 O O . ALA A 1 81 ? 8.442 9.573 6.507 1.00 88.62 81 ALA A O 1
ATOM 641 N N . VAL A 1 82 ? 8.487 10.617 4.523 1.00 91.25 82 VAL A N 1
ATOM 642 C CA . VAL A 1 82 ? 7.324 11.478 4.776 1.00 91.25 82 VAL A CA 1
ATOM 643 C C . VAL A 1 82 ? 6.068 10.643 5.026 1.00 91.25 82 VAL A C 1
ATOM 645 O O . VAL A 1 82 ? 5.382 10.865 6.019 1.00 91.25 82 VAL A O 1
ATOM 648 N N . VAL A 1 83 ? 5.797 9.644 4.180 1.00 91.88 83 VAL A N 1
ATOM 649 C CA . VAL A 1 83 ? 4.664 8.720 4.362 1.00 91.88 83 VAL A CA 1
ATOM 650 C C . VAL A 1 83 ? 4.779 7.969 5.689 1.00 91.88 83 VAL A C 1
ATOM 652 O O . VAL A 1 83 ? 3.797 7.856 6.416 1.00 91.88 83 VAL A O 1
ATOM 655 N N . LEU A 1 84 ? 5.979 7.504 6.045 1.00 93.06 84 LEU A N 1
ATOM 656 C CA . LEU A 1 84 ? 6.221 6.829 7.316 1.00 93.06 84 LEU A CA 1
ATOM 657 C C . LEU A 1 84 ? 5.949 7.747 8.518 1.00 93.06 84 LEU A C 1
ATOM 659 O O . LEU A 1 84 ? 5.292 7.325 9.467 1.00 93.06 84 LEU A O 1
ATOM 663 N N . CYS A 1 85 ? 6.401 9.002 8.471 1.00 92.69 85 CYS A N 1
ATOM 664 C CA . CYS A 1 85 ? 6.115 9.989 9.510 1.00 92.69 85 CYS A CA 1
ATOM 665 C C . CYS A 1 85 ? 4.614 10.288 9.618 1.00 92.69 85 CYS A C 1
ATOM 667 O O . CYS A 1 85 ? 4.103 10.371 10.731 1.00 92.69 85 CYS A O 1
ATOM 669 N N . MET A 1 86 ? 3.896 10.400 8.493 1.00 94.19 86 MET A N 1
ATOM 670 C CA . MET A 1 86 ? 2.437 10.570 8.504 1.00 94.19 86 MET A CA 1
ATOM 671 C C . MET A 1 86 ? 1.725 9.372 9.143 1.00 94.19 86 MET A C 1
ATOM 673 O O . MET A 1 86 ? 0.807 9.569 9.932 1.00 94.19 86 MET A O 1
ATOM 677 N N . LEU A 1 87 ? 2.158 8.141 8.849 1.00 93.69 87 LEU A N 1
ATOM 678 C CA . LEU A 1 87 ? 1.588 6.926 9.444 1.00 93.69 87 LEU A CA 1
ATOM 679 C C . LEU A 1 87 ? 1.803 6.874 10.962 1.00 93.69 87 LEU A C 1
ATOM 681 O O . LEU A 1 87 ? 0.860 6.603 11.702 1.00 93.69 87 LEU A O 1
ATOM 685 N N . TRP A 1 88 ? 3.008 7.198 11.441 1.00 94.00 88 TRP A N 1
ATOM 686 C CA . TRP A 1 88 ? 3.271 7.302 12.880 1.00 94.00 88 TRP A CA 1
ATOM 687 C C . TRP A 1 88 ? 2.484 8.428 13.539 1.00 94.00 88 TRP A C 1
ATOM 689 O O . TRP A 1 88 ? 1.945 8.228 14.623 1.00 94.00 88 TRP A O 1
ATOM 699 N N . PHE A 1 89 ? 2.375 9.586 12.886 1.00 94.25 89 PHE A N 1
ATOM 700 C CA . PHE A 1 89 ? 1.549 10.688 13.372 1.00 94.25 89 PHE A CA 1
ATOM 701 C C . PHE A 1 89 ? 0.080 10.268 13.510 1.00 94.25 89 PHE A C 1
ATOM 703 O O . PHE A 1 89 ? -0.550 10.586 14.514 1.00 94.25 89 PHE A O 1
ATOM 710 N N . LEU A 1 90 ? -0.447 9.501 12.552 1.00 91.75 90 LEU A N 1
ATOM 711 C CA . LEU A 1 90 ? -1.809 8.968 12.592 1.00 91.75 90 LEU A CA 1
ATOM 712 C C . LEU A 1 90 ? -1.984 7.983 13.763 1.00 91.75 90 LEU A C 1
ATOM 714 O O . LEU A 1 90 ? -2.926 8.132 14.536 1.00 91.75 90 LEU A O 1
ATOM 718 N N . ILE A 1 91 ? -1.044 7.049 13.962 1.00 91.69 91 ILE A N 1
ATOM 719 C CA . ILE A 1 91 ? -1.051 6.122 15.112 1.00 91.69 91 ILE A CA 1
ATOM 720 C C . ILE A 1 91 ? -1.035 6.891 16.436 1.00 91.69 91 ILE A C 1
ATOM 722 O O . ILE A 1 91 ? -1.844 6.614 17.315 1.00 91.69 91 ILE A O 1
ATOM 726 N N . ILE A 1 92 ? -0.141 7.873 16.571 1.00 91.25 92 ILE A N 1
ATOM 727 C CA . ILE A 1 92 ? -0.020 8.698 17.778 1.00 91.25 92 ILE A CA 1
ATOM 728 C C . ILE A 1 92 ? -1.310 9.496 18.008 1.00 91.25 92 ILE A C 1
ATOM 730 O O . ILE A 1 92 ? -1.825 9.528 19.122 1.00 91.25 92 ILE A O 1
ATOM 734 N N . SER A 1 93 ? -1.876 10.092 16.955 1.00 88.38 93 SER A N 1
ATOM 735 C CA . SER A 1 93 ? -3.140 10.828 17.024 1.00 88.38 93 SER A CA 1
ATOM 736 C C . SER A 1 93 ? -4.307 9.938 17.459 1.00 88.38 93 SER A C 1
ATOM 738 O O . SER A 1 93 ? -5.103 10.362 18.295 1.00 88.38 93 SER A O 1
ATOM 740 N N . MET A 1 94 ? -4.400 8.706 16.945 1.00 86.50 94 MET A N 1
ATOM 741 C CA . MET A 1 94 ? -5.421 7.746 17.377 1.00 86.50 94 MET A CA 1
ATOM 742 C C . MET A 1 94 ? -5.194 7.293 18.816 1.00 86.50 94 MET A C 1
ATOM 744 O O . MET A 1 94 ? -6.148 7.277 19.583 1.00 86.50 94 MET A O 1
ATOM 748 N N . PHE A 1 95 ? -3.947 7.017 19.204 1.00 87.06 95 PHE A N 1
ATOM 749 C CA . PHE A 1 95 ? -3.600 6.629 20.570 1.00 87.06 95 PHE A CA 1
ATOM 750 C C . PHE A 1 95 ? -4.019 7.697 21.591 1.00 87.06 95 PHE A C 1
ATOM 752 O O . PHE A 1 95 ? -4.644 7.372 22.600 1.00 87.06 95 PHE A O 1
ATOM 759 N N . PHE A 1 96 ? -3.754 8.978 21.300 1.00 85.44 96 PHE A N 1
ATOM 760 C CA . PHE A 1 96 ? -4.198 10.091 22.145 1.00 85.44 96 PHE A CA 1
ATOM 761 C C . PHE A 1 96 ? -5.723 10.220 22.222 1.00 85.44 96 PHE A C 1
ATOM 763 O O . PHE A 1 96 ? -6.232 10.589 23.275 1.00 85.44 96 PHE A O 1
ATOM 770 N N . ARG A 1 97 ? -6.457 9.905 21.146 1.00 81.62 97 ARG A N 1
ATOM 771 C CA . ARG A 1 97 ? -7.930 9.903 21.158 1.00 81.62 97 ARG A CA 1
ATOM 772 C C . ARG A 1 97 ? -8.495 8.749 21.988 1.00 81.62 97 ARG A C 1
ATOM 774 O O . ARG A 1 97 ? -9.380 8.976 22.795 1.00 81.62 97 ARG A O 1
ATOM 781 N N . THR A 1 98 ? -7.952 7.540 21.845 1.00 75.38 98 THR A N 1
ATOM 782 C CA . THR A 1 98 ? -8.433 6.343 22.562 1.00 75.38 98 THR A CA 1
ATOM 783 C C . THR A 1 98 ? -8.036 6.288 24.034 1.00 75.38 98 THR A C 1
ATOM 785 O O . THR A 1 98 ? -8.637 5.544 24.802 1.00 75.38 98 THR A O 1
ATOM 788 N N . GLY A 1 99 ? -7.011 7.039 24.448 1.00 67.56 99 GLY A N 1
ATOM 789 C CA . GLY A 1 99 ? -6.530 7.040 25.832 1.00 67.56 99 GLY A CA 1
ATOM 790 C C . GLY A 1 99 ? -7.547 7.557 26.861 1.00 67.56 99 GLY A C 1
ATOM 791 O O . GLY A 1 99 ? -7.351 7.319 28.049 1.00 67.56 99 GLY A O 1
ATOM 792 N N . GLY A 1 100 ? -8.614 8.241 26.426 1.00 61.56 100 GLY A N 1
ATOM 793 C CA . GLY A 1 100 ? -9.682 8.747 27.297 1.00 61.56 100 GLY A CA 1
ATOM 794 C C . GLY A 1 100 ? -10.818 7.756 27.586 1.00 61.56 100 GLY A C 1
ATOM 795 O O . GLY A 1 100 ? -11.464 7.879 28.622 1.00 61.56 100 GLY A O 1
ATOM 796 N N . ASP A 1 101 ? -11.021 6.749 26.729 1.00 58.22 101 ASP A N 1
ATOM 797 C CA . ASP A 1 101 ? -12.246 5.925 26.714 1.00 58.22 101 ASP A CA 1
ATOM 798 C C . ASP A 1 101 ? -12.051 4.508 27.277 1.00 58.22 101 ASP A C 1
ATOM 800 O O . ASP A 1 101 ? -12.915 3.643 27.133 1.00 58.22 101 ASP A O 1
ATOM 804 N N . ALA A 1 102 ? -10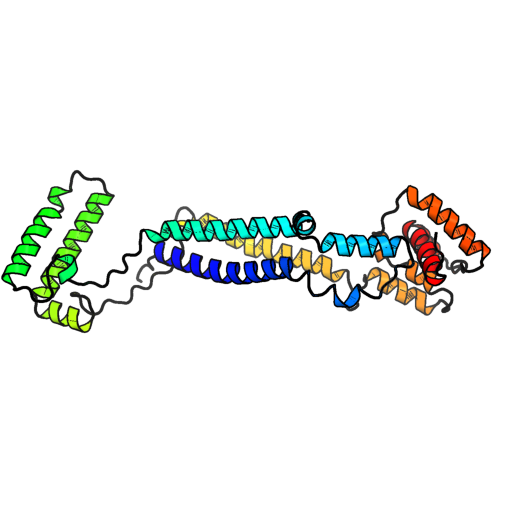.920 4.243 27.937 1.00 51.62 102 ALA A N 1
ATOM 805 C CA . ALA A 1 102 ? -10.601 2.940 28.517 1.00 51.62 102 ALA A CA 1
ATOM 806 C C . ALA A 1 102 ? -11.436 2.655 29.782 1.00 51.62 102 ALA A C 1
ATOM 808 O O . ALA A 1 102 ? -10.907 2.544 30.885 1.00 51.62 102 ALA A O 1
ATOM 809 N N . ASN A 1 103 ? -12.752 2.528 29.628 1.00 53.66 103 ASN A N 1
ATOM 810 C CA . ASN A 1 103 ? -13.668 2.099 30.674 1.00 53.66 103 ASN A CA 1
ATOM 811 C C . ASN A 1 103 ? -14.354 0.786 30.287 1.00 53.66 103 ASN A C 1
ATOM 813 O O . ASN A 1 103 ? -15.575 0.655 30.291 1.00 53.66 103 ASN A O 1
ATOM 817 N N . ILE A 1 104 ? -13.533 -0.230 30.014 1.00 55.03 104 ILE A N 1
ATOM 818 C CA . ILE A 1 104 ? -13.948 -1.634 30.113 1.00 55.03 104 ILE A CA 1
ATOM 819 C C . ILE A 1 104 ? -13.980 -1.978 31.613 1.00 55.03 104 ILE A C 1
ATOM 821 O O . ILE A 1 104 ? -13.192 -2.780 32.108 1.00 55.03 104 ILE A O 1
ATOM 825 N N . GLN A 1 105 ? -14.818 -1.283 32.385 1.00 55.50 105 GLN A N 1
ATOM 826 C CA . GLN A 1 105 ? -14.998 -1.595 33.797 1.00 55.50 105 GLN A CA 1
ATOM 827 C C . GLN A 1 105 ? -15.881 -2.836 33.894 1.00 55.50 105 GLN A C 1
ATOM 829 O O . GLN A 1 105 ? -17.078 -2.803 33.608 1.00 55.50 105 GLN A O 1
ATOM 834 N N . GLN A 1 106 ? -15.264 -3.944 34.294 1.00 64.44 106 GLN A N 1
ATOM 835 C CA . GLN A 1 106 ? -15.961 -5.105 34.828 1.00 64.44 106 GLN A CA 1
ATOM 836 C C . GLN A 1 106 ? -16.915 -4.632 35.940 1.00 64.44 106 GLN A C 1
ATOM 838 O O . GLN A 1 106 ? -16.507 -3.876 36.818 1.00 64.44 106 GLN A O 1
ATOM 843 N N . PHE A 1 107 ? -18.193 -5.020 35.884 1.00 77.25 107 PHE A N 1
ATOM 844 C CA . PHE A 1 107 ? -19.216 -4.530 36.814 1.00 77.25 107 PHE A CA 1
ATOM 845 C C . PHE A 1 107 ? -18.947 -5.032 38.246 1.00 77.25 107 PHE A C 1
ATOM 847 O O . PHE A 1 107 ? -19.286 -6.167 38.595 1.00 77.25 107 PHE A O 1
ATOM 854 N N . ASP A 1 108 ? -18.329 -4.187 39.076 1.00 85.56 108 ASP A N 1
ATOM 855 C CA . ASP A 1 108 ? -18.127 -4.428 40.509 1.00 85.56 108 ASP A CA 1
ATOM 856 C C . ASP A 1 108 ? -19.102 -3.557 41.335 1.00 85.56 108 ASP A C 1
ATOM 858 O O . ASP A 1 108 ? -18.903 -2.344 41.464 1.00 85.56 108 ASP A O 1
ATOM 862 N N . PRO A 1 109 ? -20.171 -4.144 41.914 1.00 86.06 109 PRO A N 1
ATOM 863 C CA . PRO A 1 109 ? -21.163 -3.417 42.703 1.00 86.06 109 PRO A CA 1
ATOM 864 C C . PRO A 1 109 ? -20.568 -2.665 43.899 1.00 86.06 109 PRO A C 1
ATOM 866 O O . PRO A 1 109 ? -21.083 -1.612 44.280 1.00 86.06 109 PRO A O 1
ATOM 869 N N . PHE A 1 110 ? -19.496 -3.193 44.500 1.00 87.69 110 PHE A N 1
ATOM 870 C CA . PHE A 1 110 ? -18.853 -2.573 45.659 1.00 87.69 110 PHE A CA 1
ATOM 871 C C . PHE A 1 110 ? -18.062 -1.330 45.251 1.00 87.69 110 PHE A C 1
ATOM 873 O O . PHE A 1 110 ? -18.158 -0.303 45.922 1.00 87.69 110 PHE A O 1
ATOM 880 N N . GLU A 1 111 ? -17.360 -1.387 44.118 1.00 88.00 111 GLU A N 1
ATOM 881 C CA . GLU A 1 111 ? -16.624 -0.248 43.563 1.00 88.00 111 GLU A CA 1
ATOM 882 C C . GLU A 1 111 ? -17.578 0.871 43.119 1.00 88.00 111 GLU A C 1
ATOM 884 O O . GLU A 1 111 ? -17.370 2.034 43.466 1.00 88.00 111 GLU A O 1
ATOM 889 N N . ILE A 1 112 ? -18.690 0.518 42.459 1.00 86.94 112 ILE A N 1
ATOM 890 C CA . ILE A 1 112 ? -19.719 1.476 42.013 1.00 86.94 112 ILE A CA 1
ATOM 891 C C . ILE A 1 112 ? -20.359 2.212 43.201 1.00 86.94 112 ILE A C 1
ATOM 893 O O . ILE A 1 112 ? -20.634 3.412 43.124 1.00 86.94 112 ILE A O 1
ATOM 897 N N . LEU A 1 113 ? -20.593 1.510 44.313 1.00 87.25 113 LEU A N 1
ATOM 898 C CA . LEU A 1 113 ? -21.143 2.101 45.536 1.00 87.25 113 LEU A CA 1
ATOM 899 C C . LEU A 1 113 ? -20.073 2.757 46.431 1.00 87.25 113 LEU A C 1
ATOM 901 O O . LEU A 1 113 ? -20.430 3.438 47.397 1.00 87.25 113 LEU A O 1
ATOM 905 N N . GLY A 1 114 ? -18.784 2.586 46.118 1.00 85.69 114 GLY A N 1
ATOM 906 C CA . GLY A 1 114 ? -17.659 3.107 46.897 1.00 85.69 114 GLY A CA 1
ATOM 907 C C . GLY A 1 114 ? -17.525 2.461 48.279 1.00 85.69 114 GLY A C 1
ATOM 908 O O . GLY A 1 114 ? -17.282 3.161 49.263 1.00 85.69 114 GLY A O 1
ATOM 909 N N . MET A 1 115 ? -17.745 1.149 48.371 1.00 88.50 115 MET A N 1
ATOM 910 C CA . MET A 1 115 ? -17.725 0.374 49.615 1.00 88.50 115 MET A CA 1
ATOM 911 C C . MET A 1 115 ? -16.743 -0.799 49.537 1.00 88.50 115 MET A C 1
ATOM 913 O O . MET A 1 115 ? -16.330 -1.204 48.456 1.00 88.50 115 MET A O 1
ATOM 917 N N . ASP A 1 116 ? -16.403 -1.374 50.692 1.00 85.88 116 ASP A N 1
ATOM 918 C CA . ASP A 1 116 ? -15.517 -2.537 50.767 1.00 85.88 116 ASP A CA 1
ATOM 919 C C . ASP A 1 116 ? -16.276 -3.873 50.625 1.00 85.88 116 ASP A C 1
ATOM 921 O O . ASP A 1 116 ? -17.473 -3.976 50.947 1.00 85.88 116 ASP A O 1
ATOM 925 N N . LYS A 1 117 ? -15.558 -4.901 50.153 1.00 79.62 117 LYS A N 1
ATOM 926 C CA . LYS A 1 117 ? -16.044 -6.265 49.876 1.00 79.62 117 LYS A CA 1
ATOM 927 C C . LYS A 1 117 ? -16.309 -7.019 51.188 1.00 79.62 117 LYS A C 1
ATOM 929 O O . LYS A 1 117 ? -15.541 -7.871 51.612 1.00 79.62 117 LYS A O 1
ATOM 934 N N . GLY A 1 118 ? -17.411 -6.672 51.845 1.00 79.25 118 GLY A N 1
ATOM 935 C CA . GLY A 1 118 ? -17.821 -7.210 53.153 1.00 79.25 118 GLY A CA 1
ATOM 936 C C . GLY A 1 118 ? -18.829 -6.336 53.909 1.00 79.25 118 GLY A C 1
ATOM 937 O O . GLY A 1 118 ? -19.116 -6.584 55.078 1.00 79.25 118 GLY A O 1
ATOM 938 N N . SER A 1 119 ? -19.348 -5.295 53.257 1.00 84.75 119 SER A N 1
ATOM 939 C CA . SER A 1 119 ? -20.261 -4.318 53.851 1.00 84.75 119 SER A CA 1
ATOM 940 C C . SER A 1 119 ? -21.626 -4.932 54.201 1.00 84.75 119 SER A C 1
ATOM 942 O O . SER A 1 119 ? -22.139 -5.781 53.475 1.00 84.75 119 SER A O 1
ATOM 944 N N . THR A 1 120 ? -22.239 -4.486 55.303 1.00 88.19 120 THR A N 1
ATOM 945 C CA . THR A 1 120 ? -23.561 -4.975 55.747 1.00 88.19 120 THR A CA 1
ATOM 946 C C . THR A 1 120 ? -24.707 -4.369 54.929 1.00 88.19 120 THR A C 1
ATOM 948 O O . THR A 1 120 ? -24.593 -3.257 54.411 1.00 88.19 120 THR A O 1
ATOM 951 N N . ASP A 1 121 ? -25.866 -5.032 54.885 1.00 85.31 121 ASP A N 1
ATOM 952 C CA . ASP A 1 121 ? -27.066 -4.550 54.171 1.00 85.31 121 ASP A CA 1
ATOM 953 C C . ASP A 1 121 ? -27.486 -3.127 54.577 1.00 85.31 121 ASP A C 1
ATOM 955 O O . ASP A 1 121 ? -27.976 -2.339 53.763 1.00 85.31 121 ASP A O 1
ATOM 959 N N . ALA A 1 122 ? -27.265 -2.760 55.842 1.00 86.44 122 ALA A N 1
ATOM 960 C CA . ALA A 1 122 ? -27.522 -1.411 56.339 1.00 86.44 122 ALA A CA 1
ATOM 961 C C . ALA A 1 122 ? -26.575 -0.367 55.714 1.00 86.44 122 ALA A C 1
ATOM 963 O O . ALA A 1 122 ? -27.000 0.752 55.412 1.00 86.44 122 ALA A O 1
ATOM 964 N N . GLN A 1 123 ? -25.306 -0.727 55.495 1.00 88.06 123 GLN A N 1
ATOM 965 C CA . GLN A 1 123 ? -24.313 0.126 54.836 1.00 88.06 123 GLN A CA 1
ATOM 966 C C . GLN A 1 123 ? -24.613 0.268 53.341 1.00 88.06 123 GLN A C 1
ATOM 968 O O . GLN A 1 123 ? -24.595 1.392 52.839 1.00 88.06 123 GLN A O 1
ATOM 973 N N . ILE A 1 124 ? -25.011 -0.823 52.677 1.00 88.44 124 ILE A N 1
ATOM 974 C CA . ILE A 1 124 ? -25.421 -0.826 51.264 1.00 88.44 124 ILE A CA 1
ATOM 975 C C . ILE A 1 124 ? -26.591 0.140 51.041 1.00 88.44 124 ILE A C 1
ATOM 977 O O . ILE A 1 124 ? -26.501 1.060 50.226 1.00 88.44 124 ILE A O 1
ATOM 981 N N . LYS A 1 125 ? -27.655 0.030 51.849 1.00 88.25 125 LYS A N 1
ATOM 982 C CA . LYS A 1 125 ? -28.820 0.931 51.767 1.00 88.25 125 LYS A CA 1
ATOM 983 C C . 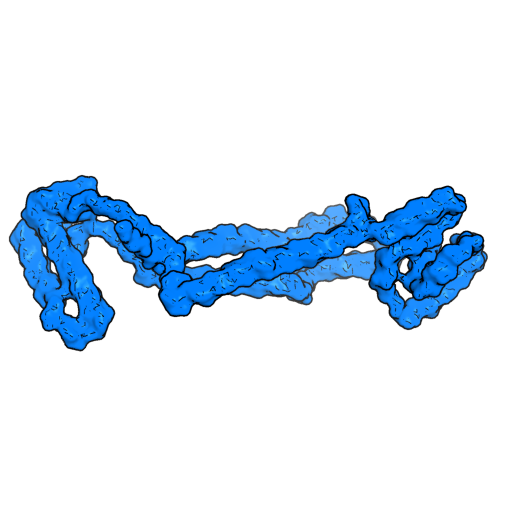LYS A 1 125 ? -28.455 2.392 52.030 1.00 88.25 125 LYS A C 1
ATOM 985 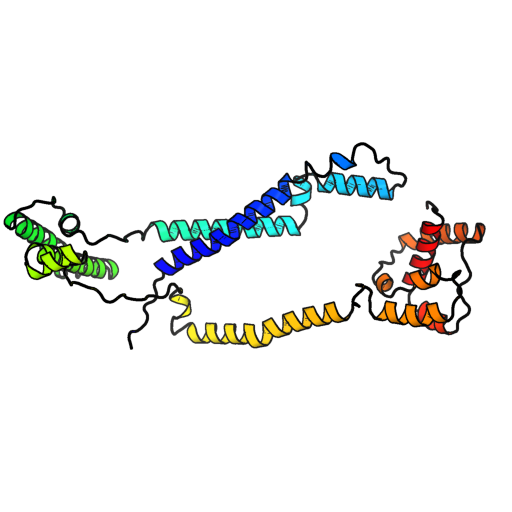O O . LYS A 1 125 ? -29.031 3.298 51.424 1.00 88.25 125 LYS A O 1
ATOM 990 N N . ARG A 1 126 ? -27.505 2.649 52.933 1.00 89.75 126 ARG A N 1
ATOM 991 C CA . ARG A 1 126 ? -27.039 4.009 53.242 1.00 89.75 126 ARG A CA 1
ATOM 992 C C . ARG A 1 126 ? -26.234 4.610 52.087 1.00 89.75 126 ARG A C 1
ATOM 994 O O . ARG A 1 126 ? -26.455 5.775 51.754 1.00 89.75 126 ARG A O 1
ATOM 1001 N N . ALA A 1 127 ? -25.338 3.835 51.477 1.00 89.88 127 ALA A N 1
ATOM 1002 C CA . ALA A 1 127 ? -24.555 4.257 50.318 1.00 89.88 127 ALA A CA 1
ATOM 1003 C C . ALA A 1 127 ? -25.453 4.520 49.104 1.00 89.88 127 ALA A C 1
ATOM 1005 O O . ALA A 1 127 ? -25.366 5.595 48.507 1.00 89.88 127 ALA A O 1
ATOM 1006 N N . PHE A 1 128 ? -26.396 3.614 48.827 1.00 90.94 128 PHE A N 1
ATOM 1007 C CA . PHE A 1 128 ? -27.386 3.780 47.766 1.00 90.94 128 PHE A CA 1
ATOM 1008 C C . PHE A 1 128 ? -28.192 5.072 47.928 1.00 90.94 128 PHE A C 1
ATOM 1010 O O . PHE A 1 128 ? -28.271 5.861 46.991 1.00 90.94 128 PHE A O 1
ATOM 1017 N N . ARG A 1 129 ? -28.730 5.359 49.125 1.00 89.88 129 ARG A N 1
ATOM 1018 C CA . ARG A 1 129 ? -29.476 6.608 49.382 1.00 89.88 129 ARG A CA 1
ATOM 1019 C C . ARG A 1 129 ? -28.626 7.853 49.127 1.00 89.88 129 ARG A C 1
ATOM 1021 O O . ARG A 1 129 ? -29.101 8.807 48.519 1.00 89.88 129 ARG A O 1
ATOM 1028 N N . LYS A 1 130 ? -27.364 7.843 49.568 1.00 91.81 130 LYS A N 1
ATOM 1029 C CA . LYS A 1 130 ? -26.437 8.971 49.389 1.00 91.81 130 LYS A CA 1
ATOM 1030 C C . LYS A 1 130 ? -26.118 9.219 47.911 1.00 91.81 130 LYS A C 1
ATOM 1032 O O . LYS A 1 130 ? -26.115 10.368 47.475 1.00 91.81 130 LYS A O 1
ATOM 1037 N N . LEU A 1 131 ? -25.845 8.159 47.155 1.00 89.75 131 LEU A N 1
ATOM 1038 C CA . LEU A 1 131 ? -25.494 8.241 45.737 1.00 89.75 131 LEU A CA 1
ATOM 1039 C C . LEU A 1 131 ? -26.711 8.525 44.849 1.00 89.75 131 LEU A C 1
ATOM 1041 O O . LEU A 1 131 ? -26.605 9.331 43.930 1.00 89.75 131 LEU A O 1
ATOM 1045 N N . SER A 1 132 ? -27.873 7.960 45.178 1.00 88.50 132 SER A N 1
ATOM 1046 C CA . SER A 1 132 ? -29.132 8.207 44.468 1.00 88.50 132 SER A CA 1
ATOM 1047 C C . SER A 1 132 ? -29.533 9.672 44.529 1.00 88.50 132 SER A C 1
ATOM 1049 O O . SER A 1 132 ? -29.837 10.253 43.502 1.00 88.50 132 SER A O 1
ATOM 1051 N N . VAL A 1 133 ? -29.453 10.315 45.701 1.00 89.25 133 VAL A N 1
ATOM 1052 C CA . VAL A 1 133 ? -29.737 11.758 45.825 1.00 89.25 133 VAL A CA 1
ATOM 1053 C C . VAL A 1 133 ? -28.721 12.601 45.048 1.00 89.25 133 VAL A C 1
ATOM 1055 O O . VAL A 1 133 ? -29.058 13.663 44.530 1.00 89.25 133 VAL A O 1
ATOM 1058 N N . LYS A 1 134 ? -27.467 12.144 44.950 1.00 88.06 134 LYS A N 1
ATOM 1059 C CA . LYS A 1 134 ? -26.424 12.852 44.202 1.00 88.06 134 LYS A CA 1
ATOM 1060 C C . LYS A 1 134 ? -26.672 12.808 42.692 1.00 88.06 134 LYS A C 1
ATOM 1062 O O . LYS A 1 134 ? -26.496 13.835 42.045 1.00 88.06 134 LYS A O 1
ATOM 1067 N N . TRP A 1 135 ? -27.073 11.656 42.160 1.00 88.94 135 TRP A N 1
ATOM 1068 C CA . TRP A 1 135 ? -27.225 11.404 40.721 1.00 88.94 135 TRP A CA 1
ATOM 1069 C C . TRP A 1 135 ? -28.684 11.348 40.247 1.00 88.94 135 TRP A C 1
ATOM 1071 O O . TRP A 1 135 ? -28.946 10.921 39.131 1.00 88.94 135 TRP A O 1
ATOM 1081 N N . HIS A 1 136 ? -29.645 11.774 41.071 1.00 85.25 136 HIS A N 1
ATOM 1082 C CA . HIS A 1 136 ? -31.058 11.762 40.697 1.00 85.25 136 HIS A CA 1
ATOM 1083 C C . HIS A 1 136 ? -31.313 12.691 39.496 1.00 85.25 136 HIS A C 1
ATOM 1085 O O . HIS A 1 136 ? -30.882 13.847 39.561 1.00 85.25 136 HIS A O 1
ATOM 1091 N N . PRO A 1 137 ? -32.050 12.259 38.453 1.00 83.50 137 PRO A N 1
ATOM 1092 C CA . PRO A 1 137 ? -32.260 13.053 37.239 1.00 83.50 137 PRO A CA 1
ATOM 1093 C C . PRO A 1 137 ? -32.863 14.434 37.532 1.00 83.50 137 PRO A C 1
ATOM 1095 O O . PRO A 1 137 ? -32.446 15.415 36.929 1.00 83.50 137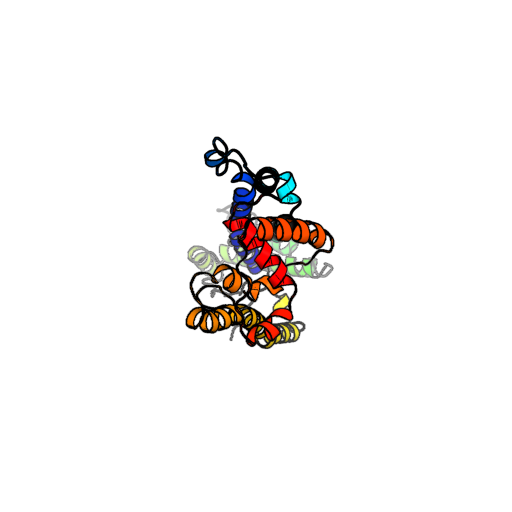 PRO A O 1
ATOM 1098 N N . ASP A 1 138 ? -33.728 14.539 38.550 1.00 84.75 138 ASP A N 1
ATOM 1099 C CA . ASP A 1 138 ? -34.336 15.805 39.006 1.00 84.75 138 ASP A CA 1
ATOM 1100 C C . ASP A 1 138 ? -33.315 16.893 39.385 1.00 84.75 138 ASP A C 1
ATOM 1102 O O . ASP A 1 138 ? -33.545 18.084 39.198 1.00 84.75 138 ASP A O 1
ATOM 1106 N N . ARG A 1 139 ? -32.135 16.494 39.874 1.00 83.00 139 ARG A N 1
ATOM 1107 C CA . ARG A 1 139 ? -31.067 17.428 40.254 1.00 83.00 139 ARG A CA 1
ATOM 1108 C C . ARG A 1 139 ? -30.230 17.919 39.075 1.00 83.00 139 ARG A C 1
ATOM 1110 O O . ARG A 1 139 ? -29.519 18.908 39.228 1.00 83.00 139 ARG A O 1
ATOM 1117 N N . TRP A 1 140 ? -30.302 17.231 37.938 1.00 80.44 140 TRP A N 1
ATOM 1118 C CA . TRP A 1 140 ? -29.470 17.475 36.758 1.00 80.44 140 TRP A CA 1
ATOM 1119 C C . TRP A 1 140 ? -30.285 17.951 35.543 1.00 80.44 140 TRP A C 1
ATOM 1121 O O . TRP A 1 140 ? -29.726 18.121 34.464 1.00 80.44 140 TRP A O 1
ATOM 1131 N N . ILE A 1 141 ? -31.577 18.271 35.725 1.00 77.75 141 ILE A N 1
ATOM 1132 C CA . ILE A 1 141 ? -32.472 18.799 34.672 1.00 77.75 141 ILE A CA 1
ATOM 1133 C C . ILE A 1 141 ? -31.922 20.088 34.037 1.00 77.75 141 ILE A C 1
ATOM 1135 O O . ILE A 1 141 ? -32.119 20.324 32.851 1.00 77.75 141 ILE A O 1
ATOM 1139 N N . SER A 1 142 ? -31.206 20.927 34.789 1.00 76.50 142 SER A N 1
ATOM 1140 C CA . SER A 1 142 ? -30.640 22.185 34.278 1.00 76.50 142 SER A CA 1
ATOM 1141 C C . SER A 1 142 ? -29.240 22.057 33.652 1.00 76.50 142 SER A C 1
ATOM 1143 O O . SER A 1 142 ? -28.651 23.080 33.309 1.00 76.50 142 SER A O 1
ATOM 1145 N N . GLY A 1 143 ? -28.676 20.846 33.563 1.00 79.81 143 GLY A N 1
ATOM 1146 C CA . GLY A 1 143 ? -27.343 20.594 32.998 1.00 79.81 143 GLY A CA 1
ATOM 1147 C C . GLY A 1 143 ? -27.310 20.534 31.468 1.00 79.81 143 GLY A C 1
ATOM 1148 O O . GLY A 1 143 ? -28.340 20.605 30.797 1.00 79.81 143 GLY A O 1
ATOM 1149 N N . THR A 1 144 ? -26.110 20.381 30.908 1.00 84.19 144 THR A N 1
ATOM 1150 C CA . THR A 1 144 ? -25.928 20.065 29.480 1.00 84.19 144 THR A CA 1
ATOM 1151 C C . THR A 1 144 ? -26.470 18.666 29.149 1.00 84.19 144 THR A C 1
ATOM 1153 O O . THR A 1 144 ? -26.587 17.811 30.026 1.00 84.19 144 THR A O 1
ATOM 1156 N N . ALA A 1 145 ? -26.788 18.401 27.876 1.00 79.94 145 ALA A N 1
ATOM 1157 C CA . ALA A 1 145 ? -27.318 17.098 27.449 1.00 79.94 145 ALA A CA 1
ATOM 1158 C C . ALA A 1 145 ? -26.369 15.926 27.788 1.00 79.94 145 ALA A C 1
ATOM 1160 O O . ALA A 1 145 ? -26.823 14.835 28.128 1.00 79.94 145 ALA A O 1
ATOM 1161 N N . GLU A 1 146 ? -25.055 16.163 27.749 1.00 79.88 146 GLU A N 1
ATOM 1162 C CA . GLU A 1 146 ? -24.036 15.175 28.124 1.00 79.88 146 GLU A CA 1
ATOM 1163 C C . GLU A 1 146 ? -24.042 14.887 29.634 1.00 79.88 146 GLU A C 1
ATOM 1165 O O . GLU A 1 146 ? -23.967 13.730 30.048 1.00 79.88 146 GLU A O 1
ATOM 1170 N N . GLU A 1 147 ? -24.195 15.918 30.469 1.00 81.00 147 GLU A N 1
ATOM 1171 C CA . GLU A 1 147 ? -24.272 15.769 31.928 1.00 81.00 147 GLU A CA 1
ATOM 1172 C C . GLU A 1 147 ? -25.554 15.055 32.370 1.00 81.00 147 GLU A C 1
ATOM 1174 O O . GLU A 1 147 ? -25.510 14.234 33.288 1.00 81.00 147 GLU A O 1
ATOM 1179 N N . GLN A 1 148 ? -26.680 15.320 31.700 1.00 80.94 148 GLN A N 1
ATOM 1180 C CA . GLN A 1 148 ? -27.947 14.619 31.928 1.00 80.94 148 GLN A CA 1
ATOM 1181 C C . GLN A 1 148 ? -27.822 13.127 31.605 1.00 80.94 148 GLN A C 1
ATOM 1183 O O . GLN A 1 148 ? -28.122 12.286 32.454 1.00 80.94 148 GLN A O 1
ATOM 1188 N N . ALA A 1 149 ? -27.295 12.795 30.421 1.00 81.94 149 ALA A N 1
ATOM 1189 C CA . ALA A 1 149 ? -27.071 11.411 30.010 1.00 81.94 149 ALA A CA 1
ATOM 1190 C C . ALA A 1 149 ? -26.095 10.681 30.951 1.00 81.94 149 ALA A C 1
ATOM 1192 O O . ALA A 1 149 ? -26.304 9.518 31.307 1.00 81.94 149 ALA A O 1
ATOM 1193 N N . TYR A 1 150 ? -25.044 11.368 31.411 1.00 83.75 150 TYR A N 1
ATOM 1194 C CA . TYR A 1 150 ? -24.103 10.811 32.378 1.00 83.75 150 TYR A CA 1
ATOM 1195 C C . TYR A 1 150 ? -24.750 10.560 33.747 1.00 83.75 150 TYR A C 1
ATOM 1197 O O . TYR A 1 150 ? -24.515 9.511 34.354 1.00 83.75 150 TYR A O 1
ATOM 1205 N N . ALA A 1 151 ? -25.584 11.486 34.230 1.00 83.44 151 ALA A N 1
ATOM 1206 C CA . ALA A 1 151 ? -26.309 11.332 35.488 1.00 83.44 151 ALA A CA 1
ATOM 1207 C C . ALA A 1 151 ? -27.302 10.161 35.433 1.00 83.44 151 ALA A C 1
ATOM 1209 O O . ALA A 1 151 ? -27.322 9.344 36.354 1.00 83.44 151 ALA A O 1
ATOM 1210 N N . GLU A 1 152 ? -28.052 10.018 34.338 1.00 85.06 152 GLU A N 1
ATOM 1211 C CA . GLU A 1 152 ? -28.958 8.884 34.110 1.00 85.06 152 GLU A CA 1
ATOM 1212 C C . GLU A 1 152 ? -28.205 7.551 34.057 1.00 85.06 152 GLU A C 1
ATOM 1214 O O . GLU A 1 152 ? -28.579 6.593 34.741 1.00 85.06 152 GLU A O 1
ATOM 1219 N N . MET A 1 153 ? -27.095 7.494 33.314 1.00 86.06 153 MET A N 1
ATOM 1220 C CA . MET A 1 153 ? -26.237 6.311 33.257 1.00 86.06 153 MET A CA 1
ATOM 1221 C C . MET A 1 153 ? -25.707 5.939 34.649 1.00 86.06 153 MET A C 1
ATOM 1223 O O . MET A 1 153 ? -25.742 4.766 35.031 1.00 86.06 153 MET A O 1
ATOM 1227 N N . MET A 1 154 ? -25.214 6.914 35.418 1.00 86.12 154 MET A N 1
ATOM 1228 C CA . MET A 1 154 ? -24.699 6.667 36.764 1.00 86.12 154 MET A CA 1
ATOM 1229 C C . MET A 1 154 ? -25.800 6.219 37.720 1.00 86.12 154 MET A C 1
ATOM 1231 O O . MET A 1 154 ? -25.596 5.262 38.466 1.00 86.12 154 MET A O 1
ATOM 1235 N N . PHE A 1 155 ? -26.979 6.837 37.666 1.00 88.00 155 PHE A N 1
ATOM 1236 C CA . PHE A 1 155 ? -28.127 6.435 38.473 1.00 88.00 155 PHE A CA 1
ATOM 1237 C C . PHE A 1 155 ? -28.550 4.990 38.181 1.00 88.00 155 PHE A C 1
ATOM 1239 O O . PHE A 1 155 ? -28.712 4.200 39.112 1.00 88.00 155 PHE A O 1
ATOM 1246 N N . MET A 1 156 ? -28.630 4.606 36.901 1.00 87.00 156 MET A N 1
ATOM 1247 C CA . MET A 1 156 ? -28.901 3.221 36.507 1.00 87.00 156 MET A CA 1
ATOM 1248 C C . MET A 1 156 ? -27.832 2.254 37.029 1.00 87.00 156 MET A C 1
ATOM 1250 O O . MET A 1 156 ? -28.180 1.217 37.594 1.00 87.00 156 MET A O 1
ATOM 1254 N N . LYS A 1 157 ? -26.538 2.589 36.903 1.00 88.12 157 LYS A N 1
ATOM 1255 C CA . LYS A 1 157 ? -25.439 1.761 37.438 1.00 88.12 157 LYS A CA 1
ATOM 1256 C C . LYS A 1 157 ? -25.537 1.592 38.956 1.00 88.12 157 LYS A C 1
ATOM 1258 O O . LYS A 1 157 ? -25.357 0.484 39.452 1.00 88.12 157 LYS A O 1
ATOM 1263 N N . ILE A 1 158 ? -25.857 2.663 39.684 1.00 90.62 158 ILE A N 1
ATOM 1264 C CA . ILE A 1 158 ? -26.022 2.655 41.145 1.00 90.62 158 ILE A CA 1
ATOM 1265 C C . ILE A 1 158 ? -27.219 1.793 41.560 1.00 90.62 158 ILE A C 1
ATOM 1267 O O . ILE A 1 158 ? -27.102 1.020 42.511 1.00 90.62 158 ILE A O 1
ATOM 1271 N N . SER A 1 159 ? -28.345 1.891 40.842 1.00 89.50 159 SER A N 1
ATOM 1272 C CA . SER A 1 159 ? -29.516 1.037 41.079 1.00 89.50 159 SER A CA 1
ATOM 1273 C C . SER A 1 159 ? -29.164 -0.430 40.873 1.00 89.50 159 SER A C 1
ATOM 1275 O O . SER A 1 159 ? -29.281 -1.216 41.809 1.00 89.50 159 SER A O 1
ATOM 1277 N N . LYS A 1 160 ? -28.590 -0.773 39.712 1.00 88.94 160 LYS A N 1
ATOM 1278 C CA . LYS A 1 160 ? -28.158 -2.142 39.404 1.00 88.94 160 LYS A CA 1
ATOM 1279 C C . LYS A 1 160 ? -27.156 -2.680 40.425 1.00 88.94 160 LYS A C 1
ATOM 1281 O O . LYS A 1 160 ? -27.219 -3.851 40.780 1.00 88.94 160 LYS A O 1
ATOM 1286 N N . ALA A 1 161 ? -26.239 -1.845 40.917 1.00 89.75 161 ALA A N 1
ATOM 1287 C CA . ALA A 1 161 ? -25.262 -2.244 41.929 1.00 89.75 161 ALA A CA 1
ATOM 1288 C C . ALA A 1 161 ? -25.923 -2.540 43.285 1.00 89.75 161 ALA A C 1
ATOM 1290 O O . ALA A 1 161 ? -25.570 -3.515 43.945 1.00 89.75 161 ALA A O 1
ATOM 1291 N N . SER A 1 162 ? -26.904 -1.733 43.697 1.00 90.50 162 SER A N 1
ATOM 1292 C CA . SER A 1 162 ? -27.685 -1.993 44.911 1.00 90.50 162 SER A CA 1
ATOM 1293 C C . SER A 1 162 ? -28.520 -3.269 44.781 1.00 90.50 162 SER A C 1
ATOM 1295 O O . SER A 1 162 ? -28.560 -4.072 45.717 1.00 90.50 162 SER A O 1
ATOM 1297 N N . ASP A 1 163 ? -29.141 -3.477 43.621 1.00 88.69 163 ASP A N 1
ATOM 1298 C CA . ASP A 1 163 ? -29.963 -4.653 43.334 1.00 88.69 163 ASP A CA 1
ATOM 1299 C C . ASP A 1 163 ? -29.109 -5.927 43.327 1.00 88.69 163 ASP A C 1
ATOM 1301 O O . ASP A 1 163 ? -29.460 -6.898 43.993 1.00 88.69 163 ASP A O 1
ATOM 1305 N N . ALA A 1 164 ? -27.915 -5.881 42.719 1.00 89.06 164 ALA A N 1
ATOM 1306 C CA . ALA A 1 164 ? -26.935 -6.973 42.727 1.00 89.06 164 ALA A CA 1
ATOM 1307 C C . ALA A 1 164 ? -26.538 -7.442 44.138 1.00 89.06 164 ALA A C 1
ATOM 1309 O O . ALA A 1 164 ? -26.158 -8.596 44.320 1.00 89.06 164 ALA A O 1
ATOM 1310 N N . LEU A 1 165 ? -26.575 -6.551 45.134 1.00 88.06 165 LEU A N 1
ATOM 1311 C CA . LEU A 1 165 ? -26.185 -6.871 46.509 1.00 88.06 165 LEU A CA 1
ATOM 1312 C C . LEU A 1 165 ? -27.375 -7.199 47.418 1.00 88.06 165 LEU A C 1
ATOM 1314 O O . LEU A 1 165 ? -27.191 -7.928 48.394 1.00 88.06 165 LEU A O 1
ATOM 1318 N N . THR A 1 166 ? -28.563 -6.669 47.114 1.00 87.81 166 THR A N 1
ATOM 1319 C CA . THR A 1 166 ? -29.755 -6.765 47.973 1.00 87.81 166 THR A CA 1
ATOM 1320 C C . THR A 1 166 ? -30.688 -7.902 47.560 1.00 87.81 166 THR A C 1
ATOM 1322 O O . THR A 1 166 ? -31.244 -8.570 48.431 1.00 87.81 166 THR A O 1
ATOM 1325 N N . ASP A 1 167 ? -30.877 -8.130 46.256 1.00 89.81 167 ASP A N 1
ATOM 1326 C CA . ASP A 1 167 ? -31.758 -9.187 45.752 1.00 89.81 167 ASP A CA 1
ATOM 1327 C C . ASP A 1 167 ? -30.993 -10.522 45.670 1.00 89.81 167 ASP A C 1
ATOM 1329 O O . ASP A 1 167 ? -29.959 -10.593 44.994 1.00 89.81 167 ASP A O 1
ATOM 1333 N N . PRO A 1 168 ? -31.462 -11.600 46.335 1.00 88.19 168 PRO A N 1
ATOM 1334 C CA . PRO A 1 168 ? -30.823 -12.911 46.258 1.00 88.19 168 PRO A CA 1
ATOM 1335 C C . PRO A 1 168 ? -30.655 -13.424 44.820 1.00 88.19 168 PRO A C 1
ATOM 1337 O O . PRO A 1 168 ? -29.633 -14.045 44.525 1.00 88.19 168 PRO A O 1
ATOM 1340 N N . VAL A 1 169 ? -31.607 -13.143 43.921 1.00 89.06 169 VAL A N 1
ATOM 1341 C CA . VAL A 1 169 ? -31.551 -13.614 42.526 1.00 89.06 169 VAL A CA 1
ATOM 1342 C C . VAL A 1 169 ? -30.480 -12.855 41.741 1.00 89.06 169 VAL A C 1
ATOM 1344 O O . VAL A 1 169 ? -29.624 -13.466 41.096 1.00 89.06 169 VAL A O 1
ATOM 1347 N N . ALA A 1 170 ? -30.473 -11.524 41.838 1.00 86.62 170 ALA A N 1
ATOM 1348 C CA . ALA A 1 170 ? -29.473 -10.679 41.187 1.00 86.62 170 ALA A CA 1
ATOM 1349 C C . ALA A 1 170 ? -28.053 -10.945 41.718 1.00 86.62 170 ALA A C 1
ATOM 1351 O O . ALA A 1 170 ? -27.089 -10.936 40.950 1.00 86.62 170 ALA A O 1
ATOM 1352 N N . LYS A 1 171 ? -27.916 -11.258 43.011 1.00 87.50 171 LYS A N 1
ATOM 1353 C CA . LYS A 1 171 ? -26.639 -11.633 43.631 1.00 87.50 171 LYS A CA 1
ATOM 1354 C C . LYS A 1 171 ? -26.093 -12.947 43.089 1.00 87.50 171 LYS A C 1
ATOM 1356 O O . LYS A 1 171 ? -24.905 -13.039 42.782 1.00 87.50 171 LYS A O 1
ATOM 1361 N N . GLU A 1 172 ? -26.944 -13.960 42.940 1.00 89.12 172 GLU A N 1
ATOM 1362 C CA . GLU A 1 172 ? -26.548 -15.239 42.343 1.00 89.12 172 GLU A CA 1
ATOM 1363 C C . GLU A 1 172 ? -26.153 -15.071 40.867 1.00 89.12 172 GLU A C 1
ATOM 1365 O O . GLU A 1 172 ? -25.143 -15.624 40.424 1.00 89.12 172 GLU A O 1
ATOM 1370 N N . ASN A 1 173 ? -26.898 -14.253 40.121 1.00 87.69 173 ASN A N 1
ATOM 1371 C CA . ASN A 1 173 ? -26.576 -13.902 38.739 1.00 87.69 173 ASN A CA 1
ATOM 1372 C C . ASN A 1 173 ? -25.239 -13.170 38.622 1.00 87.69 173 ASN A C 1
ATOM 1374 O O . ASN A 1 173 ? -24.430 -13.514 37.762 1.00 87.69 173 ASN A O 1
ATOM 1378 N N . TRP A 1 174 ? -24.971 -12.213 39.508 1.00 86.38 174 TRP A N 1
ATOM 1379 C CA . TRP A 1 174 ? -23.697 -11.509 39.540 1.00 86.38 174 TRP A CA 1
ATOM 1380 C C . TRP A 1 174 ? -22.528 -12.450 39.859 1.00 86.38 174 TRP A C 1
ATOM 1382 O O . TRP A 1 174 ? -21.509 -12.395 39.177 1.00 86.38 174 TRP A O 1
ATOM 1392 N N . ILE A 1 175 ? -22.683 -13.382 40.805 1.00 85.12 175 ILE A N 1
ATOM 1393 C CA . ILE A 1 175 ? -21.642 -14.380 41.116 1.00 85.12 175 ILE A CA 1
ATOM 1394 C C . ILE A 1 175 ? -21.377 -15.308 39.917 1.00 85.12 175 ILE A C 1
ATOM 1396 O O . ILE A 1 175 ? -20.227 -15.650 39.647 1.00 85.12 175 ILE A O 1
ATOM 1400 N N . LYS A 1 176 ? -22.424 -15.723 39.190 1.00 85.94 176 LYS A N 1
ATOM 1401 C CA . LYS A 1 176 ? -22.303 -16.664 38.061 1.00 85.94 176 LYS A CA 1
ATOM 1402 C C . LYS A 1 176 ? -21.859 -16.011 36.750 1.00 85.94 176 LYS A C 1
ATOM 1404 O O . LYS A 1 176 ? -21.136 -16.641 35.983 1.00 85.94 176 LYS A O 1
ATOM 1409 N N . TYR A 1 177 ? -22.314 -14.792 36.469 1.00 82.56 177 TYR A N 1
ATOM 1410 C CA . TYR A 1 177 ? -22.164 -14.128 35.167 1.00 82.56 177 TYR A CA 1
ATOM 1411 C C . TYR A 1 177 ? -21.414 -12.791 35.232 1.00 82.56 177 TYR A C 1
ATOM 1413 O O . TYR A 1 177 ? -21.159 -12.193 34.191 1.00 82.56 177 TYR A O 1
ATOM 1421 N N . GLY A 1 178 ? -21.074 -12.297 36.425 1.00 82.50 178 GLY A N 1
ATOM 1422 C CA . GLY A 1 178 ? -20.447 -10.986 36.615 1.00 82.50 178 GLY A CA 1
ATOM 1423 C C . GLY A 1 178 ? -21.393 -9.796 36.421 1.00 82.50 178 GLY A C 1
ATOM 1424 O O . GLY A 1 178 ? -20.926 -8.662 36.412 1.00 82.50 178 GLY A O 1
ATOM 1425 N N . ASN A 1 179 ? -22.706 -10.020 36.265 1.00 83.94 179 ASN A N 1
ATOM 1426 C CA . ASN A 1 179 ? -23.714 -8.976 36.041 1.00 83.94 179 ASN A CA 1
ATOM 1427 C C . ASN A 1 179 ? -25.046 -9.322 36.761 1.00 83.94 179 ASN A C 1
ATOM 1429 O O . ASN A 1 179 ? -25.480 -10.473 36.655 1.00 83.94 179 ASN A O 1
ATOM 1433 N N . PRO A 1 180 ? -25.715 -8.383 37.469 1.00 83.44 180 PRO A N 1
ATOM 1434 C CA . PRO A 1 180 ? -27.002 -8.612 38.151 1.00 83.44 180 PRO A CA 1
ATOM 1435 C C . PRO A 1 180 ? -28.134 -9.122 37.254 1.00 83.44 180 PRO A C 1
ATOM 1437 O O . PRO A 1 180 ? -28.931 -9.956 37.682 1.00 83.44 180 PRO A O 1
ATOM 1440 N N . ASP A 1 181 ? -28.174 -8.671 36.000 1.00 83.06 181 ASP A N 1
ATOM 1441 C CA . ASP A 1 181 ? -29.233 -9.005 35.036 1.00 83.06 181 ASP A CA 1
ATOM 1442 C C . ASP A 1 181 ? -29.107 -10.444 34.473 1.00 83.06 181 ASP A C 1
ATOM 1444 O O . ASP A 1 181 ? -29.929 -10.886 33.670 1.00 83.06 181 ASP A O 1
ATOM 1448 N N . GLY A 1 182 ? -28.071 -11.195 34.871 1.00 82.38 182 GLY A N 1
ATOM 1449 C CA . GLY A 1 182 ? -27.812 -12.558 34.404 1.00 82.38 182 GLY A CA 1
ATOM 1450 C C . GLY A 1 182 ? -27.075 -12.617 33.064 1.00 82.38 182 GLY A C 1
ATOM 1451 O O . GLY A 1 182 ? -26.354 -11.689 32.685 1.00 82.38 182 GLY A O 1
ATOM 1452 N N . LYS A 1 183 ? -27.223 -13.741 32.348 1.00 80.31 183 LYS A N 1
ATOM 1453 C CA . LYS A 1 183 ? -26.553 -13.986 31.062 1.00 80.31 183 LYS A CA 1
ATOM 1454 C C . LYS A 1 183 ? -27.018 -12.966 30.020 1.00 80.31 183 LYS A C 1
ATOM 1456 O O . LYS A 1 183 ? -28.106 -13.100 29.466 1.00 80.31 183 LYS A O 1
ATOM 1461 N N . GLN A 1 184 ? -26.171 -11.988 29.723 1.00 77.62 184 GLN A N 1
ATOM 1462 C CA . GLN A 1 184 ? -26.433 -11.046 28.641 1.00 77.62 184 GLN A CA 1
ATOM 1463 C C . GLN A 1 184 ? -26.318 -11.757 27.285 1.00 77.62 184 GLN A C 1
ATOM 1465 O O . GLN A 1 184 ? -25.427 -12.603 27.110 1.00 77.62 184 GLN A O 1
ATOM 1470 N N . PRO A 1 185 ? -27.205 -11.459 26.319 1.00 74.88 185 PRO A N 1
ATOM 1471 C CA . PRO A 1 185 ? -26.954 -11.835 24.937 1.00 74.88 185 PRO A CA 1
ATOM 1472 C C . PRO A 1 185 ? -25.640 -11.180 24.495 1.00 74.88 185 PRO A C 1
ATOM 1474 O O . PRO A 1 185 ? -25.343 -10.055 24.887 1.00 74.88 185 PRO A O 1
ATOM 1477 N N . MET A 1 186 ? -24.828 -11.882 23.703 1.00 72.12 186 MET A N 1
ATOM 1478 C CA . MET A 1 186 ? -23.639 -11.249 23.132 1.00 72.12 186 MET A CA 1
ATOM 1479 C C . MET A 1 186 ? -24.095 -10.189 22.129 1.00 72.12 186 MET A C 1
ATOM 1481 O O . MET A 1 186 ? -24.574 -10.531 21.046 1.00 72.12 186 MET A O 1
ATOM 1485 N N . GLU A 1 187 ? -23.978 -8.918 22.500 1.00 69.94 187 GLU A N 1
ATOM 1486 C CA . GLU A 1 187 ? -24.187 -7.796 21.593 1.00 69.94 187 GLU A CA 1
ATOM 1487 C C . GLU A 1 187 ? -22.991 -7.732 20.641 1.00 69.94 187 GLU A C 1
ATOM 1489 O O . GLU A 1 187 ? -21.890 -7.320 20.998 1.00 69.94 187 GLU A O 1
ATOM 1494 N N . LEU A 1 188 ? -23.185 -8.248 19.427 1.00 75.56 188 LEU A N 1
ATOM 1495 C CA . LEU A 1 188 ? -22.175 -8.192 18.380 1.00 75.56 188 LEU A CA 1
ATOM 1496 C C . LEU A 1 188 ? -22.219 -6.805 17.736 1.00 75.56 188 LEU A C 1
ATOM 1498 O O . LEU A 1 188 ? -23.062 -6.551 16.873 1.00 75.56 188 LEU A O 1
ATOM 1502 N N . SER A 1 189 ? -21.305 -5.927 18.140 1.00 79.44 189 SER A N 1
ATOM 1503 C CA . SER A 1 189 ? -21.057 -4.667 17.445 1.00 79.44 189 SER A CA 1
ATOM 1504 C C . SER A 1 189 ? -19.992 -4.835 16.357 1.00 79.44 189 SER A C 1
ATOM 1506 O O . SER A 1 189 ? -19.109 -5.695 16.434 1.00 79.44 189 SER A O 1
ATOM 1508 N N . ILE A 1 190 ? -20.089 -4.033 15.295 1.00 84.00 190 ILE A N 1
ATOM 1509 C CA . ILE A 1 190 ? -19.087 -3.998 14.222 1.00 84.00 190 ILE A CA 1
ATOM 1510 C C . ILE A 1 190 ? -18.201 -2.770 14.434 1.00 84.00 190 ILE A C 1
ATOM 1512 O O . ILE A 1 190 ? -18.699 -1.648 14.495 1.00 84.00 190 ILE A O 1
ATOM 1516 N N . GLY A 1 191 ? -16.880 -2.968 14.480 1.00 82.38 191 GLY A N 1
ATOM 1517 C CA . GLY A 1 191 ? -15.881 -1.895 14.581 1.00 82.38 191 GLY A CA 1
ATOM 1518 C C . GLY A 1 191 ? -15.666 -1.138 13.265 1.00 82.38 191 GLY A C 1
ATOM 1519 O O . GLY A 1 191 ? -14.538 -1.051 12.787 1.00 82.38 191 GLY A O 1
ATOM 1520 N N . LEU A 1 192 ? -16.740 -0.644 12.646 1.00 85.06 192 LEU A N 1
ATOM 1521 C CA . LEU A 1 192 ? -16.709 0.252 11.486 1.00 85.06 192 LEU A CA 1
ATOM 1522 C C . LEU A 1 192 ? -17.096 1.659 11.967 1.00 85.06 192 LEU A C 1
ATOM 1524 O O . LEU A 1 192 ? -18.049 1.765 12.736 1.00 85.06 192 LEU A O 1
ATOM 1528 N N . PRO A 1 193 ? -16.421 2.734 11.518 1.00 83.62 193 PRO A N 1
ATOM 1529 C CA . PRO A 1 193 ? -16.719 4.069 12.008 1.00 83.62 193 PRO A CA 1
ATOM 1530 C C . PRO A 1 193 ? -18.133 4.485 11.615 1.00 83.62 193 PRO A C 1
ATOM 1532 O O . PRO A 1 193 ? -18.530 4.361 10.448 1.00 83.62 193 PRO A O 1
ATOM 1535 N N . ASN A 1 194 ? -18.851 5.069 12.570 1.00 82.50 194 ASN A N 1
ATOM 1536 C CA . ASN A 1 194 ? -20.230 5.517 12.397 1.00 82.50 194 ASN A CA 1
ATOM 1537 C C . ASN A 1 194 ? -20.398 6.455 11.195 1.00 82.50 194 ASN A C 1
ATOM 1539 O O . ASN A 1 194 ? -21.380 6.356 10.460 1.00 82.50 194 ASN A O 1
ATOM 1543 N N . PHE A 1 195 ? -19.396 7.298 10.918 1.00 82.56 195 PHE A N 1
ATOM 1544 C CA . PHE A 1 195 ? -19.375 8.228 9.784 1.00 82.56 195 PHE A CA 1
ATOM 1545 C C . PHE A 1 195 ? -19.663 7.577 8.418 1.00 82.56 195 PHE A C 1
ATOM 1547 O O . PHE A 1 195 ? -20.327 8.196 7.583 1.00 82.56 195 PHE A O 1
ATOM 1554 N N . LEU A 1 196 ? -19.186 6.347 8.180 1.00 82.69 196 LEU A N 1
ATOM 1555 C CA . LEU A 1 196 ? -19.395 5.642 6.906 1.00 82.69 196 LEU A CA 1
ATOM 1556 C C . LEU A 1 196 ? -20.836 5.143 6.737 1.00 82.69 196 LEU A C 1
ATOM 1558 O O . LEU A 1 196 ? -21.276 4.916 5.612 1.00 82.69 196 LEU A O 1
ATOM 1562 N N . MET A 1 197 ? -21.555 4.981 7.849 1.00 79.56 197 MET A N 1
ATOM 1563 C CA . MET A 1 197 ? -22.901 4.406 7.904 1.00 79.56 197 MET A CA 1
ATOM 1564 C C . MET A 1 197 ? -23.989 5.447 8.156 1.00 79.56 197 MET A C 1
ATOM 1566 O O . MET A 1 197 ? -25.176 5.127 8.047 1.00 79.56 197 MET A O 1
ATOM 1570 N N . LEU A 1 198 ? -23.613 6.692 8.470 1.00 84.38 198 LEU A N 1
ATOM 1571 C CA . LEU A 1 198 ? -24.558 7.798 8.549 1.00 84.38 198 LEU A CA 1
ATOM 1572 C C . LEU A 1 198 ? -25.366 7.861 7.248 1.00 84.38 198 LEU A C 1
ATOM 1574 O O . LEU A 1 198 ? -24.805 7.860 6.150 1.00 84.38 198 LEU A O 1
ATOM 1578 N N . LYS A 1 199 ? -26.697 7.946 7.377 1.00 84.75 199 LYS A N 1
ATOM 1579 C CA . LYS A 1 199 ? -27.626 7.994 6.233 1.00 84.75 199 LYS A CA 1
ATOM 1580 C C . LYS A 1 199 ? -27.278 9.103 5.237 1.00 84.75 199 LYS A C 1
ATOM 1582 O O . LYS A 1 199 ? -27.530 8.953 4.048 1.00 84.75 199 LYS A O 1
ATOM 1587 N N . GLU A 1 200 ? -26.683 10.186 5.726 1.00 88.88 200 GLU A N 1
ATOM 1588 C CA . GLU A 1 200 ? -26.210 11.314 4.921 1.00 88.88 200 GLU A CA 1
ATOM 1589 C C . GLU A 1 200 ? -25.072 10.919 3.965 1.00 88.88 200 GLU A C 1
ATOM 1591 O O . GLU A 1 200 ? -25.064 11.332 2.807 1.00 88.88 200 GLU A O 1
ATOM 1596 N N . ASN A 1 201 ? -24.148 10.060 4.409 1.00 89.19 201 ASN A N 1
ATOM 1597 C CA . ASN A 1 201 ? -22.946 9.687 3.656 1.00 89.19 201 ASN A CA 1
ATOM 1598 C C . ASN A 1 201 ? -23.083 8.366 2.894 1.00 89.19 201 ASN A C 1
ATOM 1600 O O . ASN A 1 201 ? -22.279 8.096 2.000 1.00 89.19 201 ASN A O 1
ATOM 1604 N N . GLN A 1 202 ? -24.097 7.551 3.203 1.00 88.19 202 GLN A N 1
ATOM 1605 C CA . GLN A 1 202 ? -24.289 6.225 2.609 1.00 88.19 202 GLN A CA 1
ATOM 1606 C C . GLN A 1 202 ? -24.275 6.260 1.070 1.00 88.19 202 GLN A C 1
ATOM 1608 O O . GLN A 1 202 ? -23.621 5.432 0.432 1.00 88.19 202 GLN A O 1
ATOM 1613 N N . ASN A 1 203 ? -24.949 7.243 0.463 1.00 91.12 203 ASN A N 1
ATOM 1614 C CA . ASN A 1 203 ? -24.998 7.389 -0.995 1.00 91.12 203 ASN A CA 1
ATOM 1615 C C . ASN A 1 203 ? -23.620 7.717 -1.585 1.00 91.12 203 ASN A C 1
ATOM 1617 O O . ASN A 1 203 ? -23.238 7.164 -2.615 1.00 91.12 203 ASN A O 1
ATOM 1621 N N . LEU A 1 204 ? -22.857 8.587 -0.919 1.00 91.50 204 LEU A N 1
ATOM 1622 C CA . LEU A 1 204 ? -21.515 8.971 -1.351 1.00 91.50 204 LEU A CA 1
ATOM 1623 C C . LEU A 1 204 ? -20.565 7.771 -1.280 1.00 91.50 204 LEU A C 1
ATOM 1625 O O . LEU A 1 204 ? -19.850 7.498 -2.245 1.00 91.50 204 LEU A O 1
ATOM 1629 N N . VAL A 1 205 ? -20.594 7.023 -0.173 1.00 91.94 205 VAL A N 1
ATOM 1630 C CA . VAL A 1 205 ? -19.771 5.818 0.013 1.00 91.94 205 VAL A CA 1
ATOM 163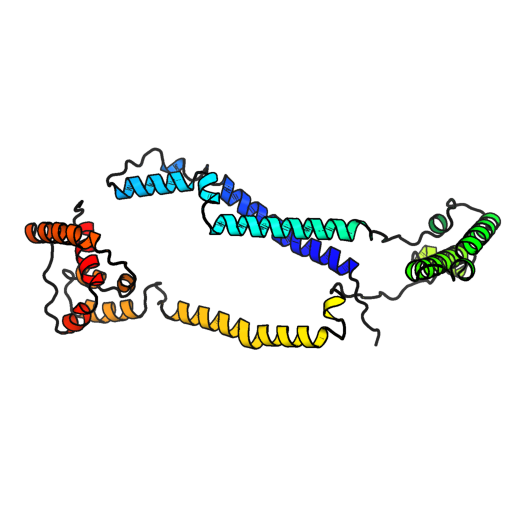1 C C . VAL A 1 205 ? -20.080 4.776 -1.067 1.00 91.94 205 VAL A C 1
ATOM 1633 O O . VAL A 1 205 ? -19.155 4.223 -1.663 1.00 91.94 205 VAL A O 1
ATOM 1636 N N . LEU A 1 206 ? -21.361 4.557 -1.384 1.00 91.38 206 LEU A N 1
ATOM 1637 C CA . LEU A 1 206 ? -21.779 3.616 -2.427 1.00 91.38 206 LEU A CA 1
ATOM 1638 C C . LEU A 1 206 ? -21.273 4.028 -3.820 1.00 91.38 206 LEU A C 1
ATOM 1640 O O . LEU A 1 206 ? -20.766 3.192 -4.568 1.00 91.38 206 LEU A O 1
ATOM 1644 N N . VAL A 1 207 ? -21.380 5.314 -4.168 1.00 95.00 207 VAL A N 1
ATOM 1645 C CA . VAL A 1 207 ? -20.906 5.832 -5.461 1.00 95.00 207 VAL A CA 1
ATOM 1646 C C . VAL A 1 207 ? -19.385 5.721 -5.573 1.00 95.00 207 VAL A C 1
ATOM 1648 O O . VAL A 1 207 ? -18.887 5.253 -6.596 1.00 95.00 207 VAL A O 1
ATOM 1651 N N . LEU A 1 208 ? -18.635 6.083 -4.526 1.00 94.75 208 LEU A N 1
ATOM 1652 C CA . LEU A 1 208 ? -17.177 5.925 -4.512 1.00 94.75 208 LEU A CA 1
ATOM 1653 C C . LEU A 1 208 ? -16.759 4.460 -4.658 1.00 94.75 208 LEU A C 1
ATOM 1655 O O . LEU A 1 208 ? -15.836 4.160 -5.417 1.00 94.75 208 LEU A O 1
ATOM 1659 N N . TYR A 1 209 ? -17.456 3.548 -3.975 1.00 93.94 209 TYR A N 1
ATOM 1660 C CA . TYR A 1 209 ? -17.225 2.113 -4.110 1.00 93.94 209 TYR A CA 1
ATOM 1661 C C . TYR A 1 209 ? -17.448 1.639 -5.555 1.00 93.94 209 TYR A C 1
ATOM 1663 O O . TYR A 1 209 ? -16.592 0.953 -6.120 1.00 93.94 209 TYR A O 1
ATOM 1671 N N . LEU A 1 210 ? -18.547 2.065 -6.188 1.00 96.31 210 LEU A N 1
ATOM 1672 C CA . LEU A 1 210 ? -18.853 1.721 -7.578 1.00 96.31 210 LEU A CA 1
ATOM 1673 C C . LEU A 1 210 ? -17.796 2.269 -8.551 1.00 96.31 210 LEU A C 1
ATOM 1675 O O . LEU A 1 210 ? -17.349 1.546 -9.440 1.00 96.31 210 LEU A O 1
ATOM 1679 N N . ILE A 1 211 ? -17.351 3.516 -8.363 1.00 97.12 211 ILE A N 1
ATOM 1680 C CA . ILE A 1 211 ? -16.277 4.124 -9.165 1.00 97.12 211 ILE A CA 1
ATOM 1681 C C . ILE A 1 211 ? -14.973 3.336 -9.001 1.00 97.12 211 ILE A C 1
ATOM 1683 O O . ILE A 1 211 ? -14.295 3.044 -9.989 1.00 97.12 211 ILE A O 1
ATOM 1687 N N . GLY A 1 212 ? -14.627 2.952 -7.771 1.00 96.31 212 GLY A N 1
ATOM 1688 C CA . GLY A 1 212 ? -13.454 2.128 -7.493 1.00 96.31 212 GLY A CA 1
ATOM 1689 C C . GLY A 1 212 ? -13.483 0.807 -8.265 1.00 96.31 212 GLY A C 1
ATOM 1690 O O . GLY A 1 212 ? -12.517 0.459 -8.947 1.00 96.31 212 GLY A O 1
ATOM 1691 N N . LEU A 1 213 ? -14.612 0.102 -8.213 1.00 96.38 213 LEU A N 1
ATOM 1692 C CA . LEU A 1 213 ? -14.755 -1.221 -8.813 1.00 96.38 213 LEU A CA 1
ATOM 1693 C C . LEU A 1 213 ? -14.861 -1.186 -10.344 1.00 96.38 213 LEU A C 1
ATOM 1695 O O . LEU A 1 213 ? -14.235 -2.004 -11.014 1.00 96.38 213 LEU A O 1
ATOM 1699 N N . VAL A 1 214 ? -15.632 -0.251 -10.903 1.00 97.75 214 VAL A N 1
ATOM 1700 C CA . VAL A 1 214 ? -15.937 -0.206 -12.345 1.00 97.75 214 VAL A CA 1
ATOM 1701 C C . VAL A 1 214 ? -14.907 0.602 -13.131 1.00 97.75 214 VAL A C 1
ATOM 1703 O O . VAL A 1 214 ? -14.633 0.285 -14.285 1.00 97.75 214 VAL A O 1
ATOM 1706 N N . VAL A 1 215 ? -14.316 1.639 -12.532 1.00 96.94 215 VAL A N 1
ATOM 1707 C CA . VAL A 1 215 ? -13.413 2.555 -13.245 1.00 96.94 215 VAL A CA 1
ATOM 1708 C C . VAL A 1 215 ? -11.969 2.335 -12.825 1.00 96.94 215 VAL A C 1
ATOM 1710 O O . VAL A 1 215 ? -11.122 2.070 -13.679 1.00 96.94 215 VAL A O 1
ATOM 1713 N N . VAL A 1 216 ? -11.666 2.427 -11.527 1.00 96.88 216 VAL A N 1
ATOM 1714 C CA . VAL A 1 216 ? -10.272 2.435 -11.052 1.00 96.88 216 VAL A CA 1
ATOM 1715 C C . VAL A 1 216 ? -9.601 1.088 -11.302 1.00 96.88 216 VAL A C 1
ATOM 1717 O O . VAL A 1 216 ? -8.540 1.053 -11.927 1.00 96.88 216 VAL A O 1
ATOM 1720 N N . ILE A 1 217 ? -10.223 -0.019 -10.880 1.00 96.81 217 ILE A N 1
ATOM 1721 C CA . ILE A 1 217 ? -9.636 -1.357 -11.037 1.00 96.81 217 ILE A CA 1
ATOM 1722 C C . ILE A 1 217 ? -9.399 -1.694 -12.524 1.00 96.81 217 ILE A C 1
ATOM 1724 O O . ILE A 1 217 ? -8.249 -1.984 -12.871 1.00 96.81 217 ILE A O 1
ATOM 1728 N N . PRO A 1 218 ? -10.387 -1.590 -13.440 1.00 97.44 218 PRO A N 1
ATOM 1729 C CA . PRO A 1 218 ? -10.154 -1.878 -14.854 1.00 97.44 218 PRO A CA 1
ATOM 1730 C C . PRO A 1 218 ? -9.145 -0.935 -15.506 1.00 97.44 218 PRO A C 1
ATOM 1732 O O . PRO A 1 218 ? -8.354 -1.387 -16.328 1.00 97.44 218 PRO A O 1
ATOM 1735 N N . SER A 1 219 ? -9.105 0.344 -15.116 1.00 96.62 219 SER A N 1
ATOM 1736 C CA . SER A 1 219 ? -8.122 1.296 -15.653 1.00 96.62 219 SER A CA 1
ATOM 1737 C C . SER A 1 219 ? -6.695 0.934 -15.247 1.00 96.62 219 SER A C 1
ATOM 1739 O O . SER A 1 219 ? -5.799 0.927 -16.091 1.00 96.62 219 SER A O 1
ATOM 1741 N N . VAL A 1 220 ? -6.469 0.582 -13.977 1.00 96.75 220 VAL A N 1
ATOM 1742 C CA . VAL A 1 220 ? -5.149 0.145 -13.491 1.00 96.75 220 VAL A CA 1
ATOM 1743 C C . VAL A 1 220 ? -4.721 -1.142 -14.192 1.00 96.75 220 VAL A C 1
ATOM 1745 O O . VAL A 1 220 ? -3.588 -1.230 -14.669 1.00 96.75 220 VAL A O 1
ATOM 1748 N N . VAL A 1 221 ? -5.630 -2.112 -14.317 1.00 97.06 221 VAL A N 1
ATOM 1749 C CA . VAL A 1 221 ? -5.364 -3.370 -15.029 1.00 97.06 221 VAL A CA 1
ATOM 1750 C C . VAL A 1 221 ? -5.071 -3.111 -16.507 1.00 97.06 221 VAL A C 1
ATOM 1752 O O . VAL A 1 221 ? -4.116 -3.671 -17.038 1.00 97.06 221 VAL A O 1
ATOM 1755 N N . ALA A 1 222 ? -5.819 -2.227 -17.169 1.00 96.56 222 ALA A N 1
ATOM 1756 C CA . ALA A 1 222 ? -5.601 -1.873 -18.568 1.00 96.56 222 ALA A CA 1
ATOM 1757 C C . ALA A 1 222 ? -4.251 -1.175 -18.785 1.00 96.56 222 ALA A C 1
ATOM 1759 O O . ALA A 1 222 ? -3.532 -1.518 -19.724 1.00 96.56 222 ALA A O 1
ATOM 1760 N N . LEU A 1 223 ? -3.867 -0.241 -17.907 1.00 95.69 223 LEU A N 1
ATOM 1761 C CA . LEU A 1 223 ? -2.558 0.418 -17.955 1.00 95.69 223 LEU A CA 1
ATOM 1762 C C . LEU A 1 223 ? -1.419 -0.581 -17.725 1.00 95.69 223 LEU A C 1
ATOM 1764 O O . LEU A 1 223 ? -0.433 -0.576 -18.464 1.00 95.69 223 LEU A O 1
ATOM 1768 N N . TYR A 1 224 ? -1.564 -1.465 -16.736 1.00 95.19 224 TYR A N 1
ATOM 1769 C CA . TYR A 1 224 ? -0.592 -2.520 -16.464 1.00 95.19 224 TYR A CA 1
ATOM 1770 C C . TYR A 1 224 ? -0.450 -3.473 -17.658 1.00 95.19 224 TYR A C 1
ATOM 1772 O O . TYR A 1 224 ? 0.660 -3.699 -18.144 1.00 95.19 224 TYR A O 1
ATOM 1780 N N . TYR A 1 225 ? -1.569 -3.973 -18.183 1.00 95.25 225 TYR A N 1
ATOM 1781 C CA . TYR A 1 225 ? -1.596 -4.896 -19.313 1.00 95.25 225 TYR A CA 1
ATOM 1782 C C . TYR A 1 225 ? -1.046 -4.255 -20.593 1.00 95.25 225 TYR A C 1
ATOM 1784 O O . TYR A 1 225 ? -0.247 -4.872 -21.293 1.00 95.25 225 TYR A O 1
ATOM 1792 N N . SER A 1 226 ? -1.401 -2.998 -20.877 1.00 92.75 226 SER A N 1
ATOM 1793 C CA . SER A 1 226 ? -0.892 -2.246 -22.031 1.00 92.75 226 SER A CA 1
ATOM 1794 C C . SER A 1 226 ? 0.630 -2.071 -21.984 1.00 92.75 226 SER A C 1
ATOM 1796 O O . SER A 1 226 ? 1.313 -2.247 -22.995 1.00 92.75 226 SER A O 1
ATOM 1798 N N . ASN A 1 227 ? 1.181 -1.790 -20.799 1.00 89.56 227 ASN A N 1
ATOM 1799 C CA . ASN A 1 227 ? 2.627 -1.696 -20.605 1.00 89.56 227 ASN A CA 1
ATOM 1800 C C . ASN A 1 227 ? 3.314 -3.065 -20.700 1.00 89.56 227 ASN A C 1
ATOM 1802 O O . ASN A 1 227 ? 4.385 -3.171 -21.294 1.00 89.56 227 ASN A O 1
ATOM 1806 N N . SER A 1 228 ? 2.702 -4.115 -20.148 1.00 90.56 228 SER A N 1
ATOM 1807 C CA . SER A 1 228 ? 3.263 -5.471 -20.138 1.00 90.56 228 SER A CA 1
ATOM 1808 C C . SER A 1 228 ? 3.264 -6.119 -21.529 1.00 90.56 228 SER A C 1
ATOM 1810 O O . SER A 1 228 ? 4.279 -6.679 -21.934 1.00 90.56 228 SER A O 1
ATOM 1812 N N . LYS A 1 229 ? 2.190 -5.952 -22.313 1.00 91.88 229 LYS A N 1
ATOM 1813 C CA . LYS A 1 229 ? 2.024 -6.522 -23.665 1.00 91.88 229 LYS A CA 1
ATOM 1814 C C . LYS A 1 229 ? 3.098 -6.079 -24.670 1.00 91.88 229 LYS A C 1
ATOM 1816 O O . LYS A 1 229 ? 3.280 -6.717 -25.705 1.00 91.88 229 LYS A O 1
ATOM 1821 N N . GLN A 1 230 ? 3.799 -4.978 -24.406 1.00 89.50 230 GLN A N 1
ATOM 1822 C CA . GLN A 1 230 ? 4.874 -4.498 -25.279 1.00 89.50 230 GLN A CA 1
ATOM 1823 C C . GLN A 1 230 ? 6.103 -5.418 -25.262 1.00 89.50 230 GLN A C 1
ATOM 1825 O O . GLN A 1 230 ? 6.858 -5.433 -26.236 1.00 89.50 230 GLN A O 1
ATOM 1830 N N . TYR A 1 231 ? 6.288 -6.193 -24.194 1.00 90.81 231 TYR A N 1
ATOM 1831 C CA . TYR A 1 231 ? 7.450 -7.048 -23.992 1.00 90.81 231 TYR A CA 1
ATOM 1832 C C . TYR A 1 231 ? 7.106 -8.520 -24.239 1.00 90.81 231 TYR A C 1
ATOM 1834 O O . TYR A 1 231 ? 5.989 -8.973 -23.997 1.00 90.81 231 TYR A O 1
ATOM 1842 N N . SER A 1 232 ? 8.088 -9.255 -24.746 1.00 87.56 232 SER A N 1
ATOM 1843 C CA . SER A 1 232 ? 8.067 -10.710 -24.885 1.00 87.56 232 SER A CA 1
ATOM 1844 C C . SER A 1 232 ? 8.470 -11.385 -23.564 1.00 87.56 232 SER A C 1
ATOM 1846 O O . SER A 1 232 ? 8.997 -10.722 -22.669 1.00 87.56 232 SER A O 1
ATOM 1848 N N . ASP A 1 233 ? 8.335 -12.711 -23.463 1.00 86.75 233 ASP A N 1
ATOM 1849 C CA . ASP A 1 233 ? 8.769 -13.520 -22.305 1.00 86.75 233 ASP A CA 1
ATOM 1850 C C . ASP A 1 233 ? 10.241 -13.283 -21.930 1.00 86.75 233 ASP A C 1
ATOM 1852 O O . ASP A 1 233 ? 10.642 -13.394 -20.774 1.00 86.75 233 ASP A O 1
ATOM 1856 N N . LYS A 1 234 ? 11.060 -12.911 -22.921 1.00 86.62 234 LYS A N 1
ATOM 1857 C CA . LYS A 1 234 ? 12.486 -12.592 -22.759 1.00 86.62 234 LYS A CA 1
ATOM 1858 C C . LYS A 1 234 ? 12.757 -11.141 -22.338 1.00 86.62 234 LYS A C 1
ATOM 1860 O O . LYS A 1 234 ? 13.902 -10.711 -22.413 1.00 86.62 234 LYS A O 1
ATOM 1865 N N . LEU A 1 235 ? 11.730 -10.384 -21.938 1.00 85.44 235 LEU A N 1
ATOM 1866 C CA . LEU A 1 235 ? 11.800 -8.956 -21.584 1.00 85.44 235 LEU A CA 1
ATOM 1867 C C . LEU A 1 235 ? 12.330 -8.047 -22.710 1.00 85.44 235 LEU A C 1
ATOM 1869 O O . LEU A 1 235 ? 12.777 -6.933 -22.455 1.00 85.44 235 LEU A O 1
ATOM 1873 N N . ILE A 1 236 ? 12.249 -8.508 -23.959 1.00 88.62 236 ILE A N 1
ATOM 1874 C CA . ILE A 1 236 ? 12.620 -7.746 -25.157 1.00 88.62 236 ILE A CA 1
ATOM 1875 C C . ILE A 1 236 ? 11.348 -7.162 -25.759 1.00 88.62 236 ILE A C 1
ATOM 1877 O O . ILE A 1 236 ? 10.310 -7.829 -25.774 1.00 88.62 236 ILE A O 1
ATOM 1881 N N . LEU A 1 237 ? 11.416 -5.942 -26.290 1.00 90.94 237 LEU A N 1
ATOM 1882 C CA . LEU A 1 237 ? 10.280 -5.357 -27.002 1.00 90.94 237 LEU A CA 1
ATOM 1883 C C . LEU A 1 237 ? 9.850 -6.256 -28.179 1.00 90.94 237 LEU A C 1
ATOM 1885 O O . LEU A 1 237 ? 10.678 -6.649 -29.004 1.00 90.94 237 LEU A O 1
ATOM 1889 N N . ASN A 1 238 ? 8.551 -6.537 -28.304 1.00 90.06 238 ASN A N 1
ATOM 1890 C CA . ASN A 1 238 ? 8.017 -7.411 -29.357 1.00 90.06 238 ASN A CA 1
ATOM 1891 C C . ASN A 1 238 ? 8.393 -6.935 -30.773 1.00 90.06 238 ASN A C 1
ATOM 1893 O O . ASN A 1 238 ? 8.671 -7.750 -31.651 1.00 90.06 238 ASN A O 1
ATOM 1897 N N . GLU A 1 239 ? 8.483 -5.619 -30.984 1.00 88.12 239 GLU A N 1
ATOM 1898 C CA . GLU A 1 239 ? 8.945 -5.036 -32.249 1.00 88.12 239 GLU A CA 1
ATOM 1899 C C . GLU A 1 239 ? 10.413 -5.394 -32.551 1.00 88.12 239 GLU A C 1
ATOM 1901 O O . GLU A 1 239 ? 10.726 -5.829 -33.659 1.00 88.12 239 GLU A O 1
ATOM 1906 N N . SER A 1 240 ? 11.312 -5.287 -31.563 1.00 89.00 240 SER A N 1
ATOM 1907 C CA . SER A 1 240 ? 12.714 -5.708 -31.712 1.00 89.00 240 SER A CA 1
ATOM 1908 C C . SER A 1 240 ? 12.819 -7.199 -32.021 1.00 89.00 240 SER A C 1
ATOM 1910 O O . SER A 1 240 ? 13.609 -7.599 -32.873 1.00 89.00 240 SER A O 1
ATOM 1912 N N . PHE A 1 241 ? 11.999 -8.022 -31.362 1.00 89.12 241 PHE A N 1
ATOM 1913 C CA . PHE A 1 241 ? 11.989 -9.466 -31.576 1.00 89.12 241 PHE A CA 1
ATOM 1914 C C . PHE A 1 241 ? 11.610 -9.835 -33.019 1.00 89.12 241 PHE A C 1
ATOM 1916 O O . PHE A 1 241 ? 12.280 -10.662 -33.639 1.00 89.12 241 PHE A O 1
ATOM 1923 N N . GLN A 1 242 ? 10.595 -9.177 -33.587 1.00 86.81 242 GLN A N 1
ATOM 1924 C CA . GLN A 1 242 ? 10.203 -9.365 -34.989 1.00 86.81 242 GLN A CA 1
ATOM 1925 C C . GLN A 1 242 ? 11.308 -8.932 -35.962 1.00 86.81 242 GLN A C 1
ATOM 1927 O O . GLN A 1 242 ? 11.616 -9.655 -36.911 1.00 86.81 242 GLN A O 1
ATOM 1932 N N . ILE A 1 243 ? 11.939 -7.780 -35.702 1.00 84.06 243 ILE A N 1
ATOM 1933 C CA . ILE A 1 243 ? 13.055 -7.264 -36.508 1.00 84.06 243 ILE A CA 1
ATOM 1934 C C . ILE A 1 243 ? 14.219 -8.260 -36.510 1.00 84.06 243 ILE A C 1
ATOM 1936 O O . ILE A 1 243 ? 14.746 -8.592 -37.573 1.00 84.06 243 ILE A O 1
ATOM 1940 N N . TYR A 1 244 ? 14.597 -8.779 -35.340 1.00 87.38 244 TYR A N 1
ATOM 1941 C CA . TYR A 1 244 ? 15.661 -9.772 -35.227 1.00 87.38 244 TYR A CA 1
ATOM 1942 C C . TYR A 1 244 ? 15.300 -11.075 -35.927 1.00 87.38 244 TYR A C 1
ATOM 1944 O O . TYR A 1 244 ? 16.115 -11.576 -36.695 1.00 87.38 244 TYR A O 1
ATOM 1952 N N . GLY A 1 245 ? 14.083 -11.591 -35.740 1.00 87.25 245 GLY A N 1
ATOM 1953 C CA . GLY A 1 245 ? 13.633 -12.807 -36.419 1.00 87.25 245 GLY A CA 1
ATOM 1954 C C . GLY A 1 245 ? 13.717 -12.707 -37.946 1.00 87.25 245 GLY A C 1
ATOM 1955 O O . GLY A 1 245 ? 14.120 -13.664 -38.605 1.00 87.25 245 GLY A O 1
ATOM 1956 N N . TYR A 1 246 ? 13.401 -11.538 -38.510 1.00 84.62 246 TYR A N 1
ATOM 1957 C CA . TYR A 1 246 ? 13.507 -11.294 -39.948 1.00 84.62 246 TYR A CA 1
ATOM 1958 C C . TYR A 1 246 ? 14.961 -11.158 -40.427 1.00 84.62 246 TYR A C 1
ATOM 1960 O O . TYR A 1 246 ? 15.336 -11.752 -41.438 1.00 84.62 246 TYR A O 1
ATOM 1968 N N . LEU A 1 247 ? 15.787 -10.381 -39.718 1.00 83.00 247 LEU A N 1
ATOM 1969 C CA . LEU A 1 247 ? 17.151 -10.073 -40.158 1.00 83.00 247 LEU A CA 1
ATOM 1970 C C . LEU A 1 247 ? 18.107 -11.247 -39.974 1.00 83.00 247 LEU A C 1
ATOM 1972 O O . LEU A 1 247 ? 18.822 -11.587 -40.913 1.00 83.00 247 LEU A O 1
ATOM 1976 N N . LEU A 1 248 ? 18.070 -11.915 -38.818 1.00 84.81 248 LEU A N 1
ATOM 1977 C CA . LEU A 1 248 ? 19.004 -12.999 -38.496 1.00 84.81 248 LEU A CA 1
ATOM 1978 C C . LEU A 1 248 ? 18.890 -14.186 -39.463 1.00 84.81 248 LEU A C 1
ATOM 1980 O O . LEU A 1 248 ? 19.855 -14.920 -39.646 1.00 84.81 248 LEU A O 1
ATOM 1984 N N . LYS A 1 249 ? 17.728 -14.358 -40.106 1.00 83.81 249 LYS A N 1
ATOM 1985 C CA . LYS A 1 249 ? 17.485 -15.418 -41.089 1.00 83.81 249 LYS A CA 1
ATOM 1986 C C . LYS A 1 249 ? 18.288 -15.237 -42.385 1.00 83.81 249 LYS A C 1
ATOM 1988 O O . LYS A 1 249 ? 18.637 -16.229 -43.014 1.00 83.81 249 LYS A O 1
ATOM 1993 N N . ASN A 1 250 ? 18.575 -13.994 -42.779 1.00 76.00 250 ASN A N 1
ATOM 1994 C CA . ASN A 1 250 ? 19.098 -13.661 -44.111 1.00 76.00 250 ASN A CA 1
ATOM 1995 C C . ASN A 1 250 ? 20.503 -13.033 -44.090 1.00 76.00 250 ASN A C 1
ATOM 1997 O O . ASN A 1 250 ? 21.066 -12.752 -45.147 1.00 76.00 250 ASN A O 1
ATOM 2001 N N . THR A 1 251 ? 21.078 -12.780 -42.912 1.00 78.75 251 THR A N 1
ATOM 2002 C CA . THR A 1 251 ? 22.349 -12.053 -42.767 1.00 78.75 251 THR A CA 1
ATOM 2003 C C . THR A 1 251 ? 23.459 -12.924 -42.174 1.00 78.75 251 THR A C 1
ATOM 2005 O O . THR A 1 251 ? 23.209 -13.621 -41.190 1.00 78.75 251 THR A O 1
ATOM 2008 N N . PRO A 1 252 ? 24.706 -12.842 -42.679 1.00 81.50 252 PRO A N 1
ATOM 2009 C CA . PRO A 1 252 ? 25.841 -13.533 -42.073 1.00 81.50 252 PRO A CA 1
ATOM 2010 C C . PRO A 1 252 ? 26.202 -12.949 -40.698 1.00 81.50 252 PRO A C 1
ATOM 2012 O O . PRO A 1 252 ? 25.973 -11.771 -40.420 1.00 81.50 252 PRO A O 1
ATOM 2015 N N . ILE A 1 253 ? 26.868 -13.768 -39.875 1.00 80.81 253 ILE A N 1
ATOM 2016 C CA . ILE A 1 253 ? 27.285 -13.473 -38.485 1.00 80.81 253 ILE A CA 1
ATOM 2017 C C . ILE A 1 253 ? 28.062 -12.151 -38.363 1.00 80.81 253 ILE A C 1
ATOM 2019 O O . ILE A 1 253 ? 27.972 -11.454 -37.355 1.00 80.81 253 ILE A O 1
ATOM 2023 N N . LYS A 1 254 ? 28.783 -11.760 -39.418 1.00 81.75 254 LYS A N 1
ATOM 2024 C CA . LYS A 1 254 ? 29.552 -10.512 -39.478 1.00 81.75 254 LYS A CA 1
ATOM 2025 C C . LYS A 1 254 ? 28.696 -9.252 -39.264 1.00 81.75 254 LYS A C 1
ATOM 2027 O O . LYS A 1 254 ? 29.242 -8.259 -38.802 1.00 81.75 254 LYS A O 1
ATOM 2032 N N . HIS A 1 255 ? 27.394 -9.301 -39.564 1.00 82.00 255 HIS A N 1
ATOM 2033 C CA . HIS A 1 255 ? 26.478 -8.161 -39.431 1.00 82.00 255 HIS A CA 1
ATOM 2034 C C . HIS A 1 255 ? 25.661 -8.141 -38.125 1.00 82.00 255 HIS A C 1
ATOM 2036 O O . HIS A 1 255 ? 24.731 -7.348 -37.976 1.00 82.00 255 HIS A O 1
ATOM 2042 N N . ILE A 1 256 ? 25.954 -9.041 -37.179 1.00 84.69 256 ILE A N 1
ATOM 2043 C CA . ILE A 1 256 ? 25.237 -9.109 -35.897 1.00 84.69 256 ILE A CA 1
ATOM 2044 C C . ILE A 1 256 ? 25.312 -7.791 -35.105 1.00 84.69 256 ILE A C 1
ATOM 2046 O O . ILE A 1 256 ? 24.271 -7.392 -34.577 1.00 84.69 256 ILE A O 1
ATOM 2050 N N . PRO A 1 257 ? 26.461 -7.088 -35.010 1.00 86.19 257 PRO A N 1
ATOM 2051 C CA . PRO A 1 257 ? 26.529 -5.817 -34.285 1.00 86.19 257 PRO A CA 1
ATOM 2052 C C . PRO A 1 257 ? 25.577 -4.752 -34.848 1.00 86.19 257 PRO A C 1
ATOM 2054 O O . PRO A 1 257 ? 24.896 -4.064 -34.085 1.00 86.19 257 PRO A O 1
ATOM 2057 N N . GLU A 1 258 ? 25.459 -4.667 -36.174 1.00 82.44 258 GLU A N 1
ATOM 2058 C CA . GLU A 1 258 ? 24.565 -3.730 -36.856 1.00 82.44 258 GLU A CA 1
ATOM 2059 C C . GLU A 1 258 ? 23.094 -4.108 -36.665 1.00 82.44 258 GLU A C 1
ATOM 2061 O O . GLU A 1 258 ? 22.240 -3.231 -36.523 1.00 82.44 258 GLU A O 1
ATOM 2066 N N . ILE A 1 259 ? 22.791 -5.410 -36.641 1.00 85.19 259 ILE A N 1
ATOM 2067 C CA . ILE A 1 259 ? 21.443 -5.912 -36.353 1.00 85.19 259 ILE A CA 1
ATOM 2068 C C . ILE A 1 259 ? 21.072 -5.580 -34.912 1.00 85.19 259 ILE A C 1
ATOM 2070 O O . ILE A 1 259 ? 19.984 -5.069 -34.680 1.00 85.19 259 ILE A O 1
ATOM 2074 N N . LEU A 1 260 ? 21.979 -5.785 -33.954 1.00 87.19 260 LEU A N 1
ATOM 2075 C CA . LEU A 1 260 ? 21.743 -5.465 -32.547 1.00 87.19 260 LEU A CA 1
ATOM 2076 C C . LEU A 1 260 ? 21.475 -3.967 -32.349 1.00 87.19 260 LEU A C 1
ATOM 2078 O O . LEU A 1 260 ? 20.544 -3.600 -31.635 1.00 87.19 260 LEU A O 1
ATOM 2082 N N . ALA A 1 261 ? 22.226 -3.095 -33.031 1.00 87.25 261 ALA A N 1
ATOM 2083 C CA . ALA A 1 261 ? 22.022 -1.642 -32.991 1.00 87.25 261 ALA A CA 1
ATOM 2084 C C . ALA A 1 261 ? 20.608 -1.201 -33.426 1.00 87.25 261 ALA A C 1
ATOM 2086 O O . ALA A 1 261 ? 20.165 -0.085 -33.129 1.00 87.25 261 ALA A O 1
ATOM 2087 N N . LEU A 1 262 ? 19.887 -2.083 -34.116 1.00 83.25 262 LEU A N 1
ATOM 2088 C CA . LEU A 1 262 ? 18.557 -1.852 -34.654 1.00 83.25 262 LEU A CA 1
ATOM 2089 C C . LEU A 1 262 ? 17.416 -2.128 -33.670 1.00 83.25 262 LEU A C 1
ATOM 2091 O O . LEU A 1 262 ? 16.257 -1.931 -34.035 1.00 83.25 262 LEU A O 1
ATOM 2095 N N . SER A 1 263 ? 17.705 -2.554 -32.434 1.00 88.62 263 SER A N 1
ATOM 2096 C CA . SER A 1 263 ? 16.665 -2.736 -31.413 1.00 88.62 263 SER A CA 1
ATOM 2097 C C . SER A 1 263 ? 15.785 -1.491 -31.302 1.00 88.62 263 SER A C 1
ATOM 2099 O O . SER A 1 263 ? 16.282 -0.377 -31.107 1.00 88.62 263 SER A O 1
ATOM 2101 N N . ALA A 1 264 ? 14.467 -1.669 -31.347 1.00 88.19 264 ALA A N 1
ATOM 2102 C CA . ALA A 1 264 ? 13.499 -0.599 -31.132 1.00 88.19 264 ALA A CA 1
ATOM 2103 C C . ALA A 1 264 ? 13.603 0.018 -29.720 1.00 88.19 264 ALA A C 1
ATOM 2105 O O . ALA A 1 264 ? 13.220 1.170 -29.522 1.00 88.19 264 ALA A O 1
ATOM 2106 N N . GLU A 1 265 ? 14.214 -0.684 -28.760 1.00 86.75 265 GLU A N 1
ATOM 2107 C CA . GLU A 1 265 ? 14.539 -0.160 -27.424 1.00 86.75 265 GLU A CA 1
ATOM 2108 C C . GLU A 1 265 ? 15.441 1.078 -27.486 1.00 86.75 265 GLU A C 1
ATOM 2110 O O . GLU A 1 265 ? 15.266 2.026 -26.715 1.00 86.75 265 GLU A O 1
ATOM 2115 N N . PHE A 1 266 ? 16.351 1.130 -28.462 1.00 89.38 266 PHE A N 1
ATOM 2116 C CA . PHE A 1 266 ? 17.268 2.252 -28.626 1.00 89.38 266 PHE A CA 1
ATOM 2117 C C . PHE A 1 266 ? 16.602 3.526 -29.150 1.00 89.38 266 PHE A C 1
ATOM 2119 O O . PHE A 1 266 ? 17.200 4.598 -29.073 1.00 89.38 266 PHE A O 1
ATOM 2126 N N . ARG A 1 267 ? 15.342 3.471 -29.605 1.00 86.81 267 ARG A N 1
ATOM 2127 C CA . ARG A 1 267 ? 14.593 4.677 -30.001 1.00 86.81 267 ARG A CA 1
ATOM 2128 C C . ARG A 1 267 ? 14.364 5.633 -28.833 1.00 86.81 267 ARG A C 1
ATOM 2130 O O . ARG A 1 267 ? 14.251 6.835 -29.047 1.00 86.81 267 ARG A O 1
ATOM 2137 N N . LYS A 1 268 ? 14.340 5.114 -27.601 1.00 85.62 268 LYS A N 1
ATOM 2138 C CA . LYS A 1 268 ? 14.224 5.919 -26.374 1.00 85.62 268 LYS A CA 1
ATOM 2139 C C . LYS A 1 268 ? 15.550 6.584 -25.972 1.00 85.62 268 LYS A C 1
ATOM 2141 O O . LYS A 1 268 ? 15.572 7.347 -25.009 1.00 85.62 268 LYS A O 1
ATOM 2146 N N . MET A 1 269 ? 16.656 6.308 -26.673 1.00 86.06 269 MET A N 1
ATOM 2147 C CA . MET A 1 269 ? 17.957 6.895 -26.356 1.00 86.06 269 MET A CA 1
ATOM 2148 C C . MET A 1 269 ? 17.969 8.400 -26.680 1.00 86.06 269 MET A C 1
ATOM 2150 O O . MET A 1 269 ? 17.640 8.781 -27.807 1.00 86.06 269 MET A O 1
ATOM 2154 N N . PRO A 1 270 ? 18.396 9.269 -25.744 1.00 85.06 270 PRO A N 1
ATOM 2155 C CA . PRO A 1 270 ? 18.490 10.697 -26.014 1.00 85.06 270 PRO A CA 1
ATOM 2156 C C . PRO A 1 270 ? 19.594 10.992 -27.040 1.00 85.06 270 PRO A C 1
ATOM 2158 O O . PRO A 1 270 ? 20.723 10.493 -26.940 1.00 85.06 270 PRO A O 1
ATOM 2161 N N . LEU A 1 271 ? 19.272 11.846 -28.008 1.00 84.25 271 LEU A N 1
ATOM 2162 C CA . LEU A 1 271 ? 20.220 12.453 -28.941 1.00 84.25 271 LEU A CA 1
ATOM 2163 C C . LEU A 1 271 ? 20.561 13.848 -28.425 1.00 84.25 271 LEU A C 1
ATOM 2165 O O . LEU A 1 271 ? 19.732 14.752 -28.506 1.00 84.25 271 LEU A O 1
ATOM 2169 N N . ARG A 1 272 ? 21.756 14.015 -27.852 1.00 86.88 272 ARG A N 1
ATOM 2170 C CA . ARG A 1 272 ? 22.250 15.333 -27.446 1.00 86.88 272 ARG A CA 1
ATOM 2171 C C . ARG A 1 272 ? 23.103 15.905 -28.581 1.00 86.88 272 ARG A C 1
ATOM 2173 O O . ARG A 1 272 ? 23.876 15.150 -29.169 1.00 86.88 272 ARG A O 1
ATOM 2180 N N . PRO A 1 273 ? 23.027 17.214 -28.864 1.00 82.25 273 PRO A N 1
ATOM 2181 C CA . PRO A 1 273 ? 23.848 17.840 -29.905 1.00 82.25 273 PRO A CA 1
ATOM 2182 C C . PRO A 1 273 ? 25.355 17.750 -29.603 1.00 82.25 273 PRO A C 1
ATOM 2184 O O . PRO A 1 273 ? 26.176 17.667 -30.510 1.00 82.25 273 PRO A O 1
ATOM 2187 N N . GLU A 1 274 ? 25.735 17.685 -28.324 1.00 83.69 274 GLU A N 1
ATOM 2188 C CA . GLU A 1 274 ? 27.126 17.486 -27.890 1.00 83.69 274 GLU A CA 1
ATOM 2189 C C . GLU A 1 274 ? 27.711 16.141 -28.348 1.00 83.69 274 GLU A C 1
ATOM 2191 O O . GLU A 1 274 ? 28.910 16.041 -28.621 1.00 83.69 274 GLU A O 1
ATOM 2196 N N . ASP A 1 275 ? 26.862 15.116 -28.482 1.00 83.31 275 ASP A N 1
ATOM 2197 C CA . ASP A 1 275 ? 27.295 13.769 -28.848 1.00 83.31 275 ASP A CA 1
ATOM 2198 C C . ASP A 1 275 ? 27.792 13.712 -30.299 1.00 83.31 275 ASP A C 1
ATOM 2200 O O . ASP A 1 275 ? 28.624 12.871 -30.629 1.00 83.31 275 ASP A O 1
ATOM 2204 N N . GLU A 1 276 ? 27.326 14.605 -31.176 1.00 84.69 276 GLU A N 1
ATOM 2205 C CA . GLU A 1 276 ? 27.616 14.560 -32.612 1.00 84.69 276 GLU A CA 1
ATOM 2206 C C . GLU A 1 276 ? 29.116 14.705 -32.908 1.00 84.69 276 GLU A C 1
ATOM 2208 O O . GLU A 1 276 ? 29.678 13.940 -33.698 1.00 84.69 276 GLU A O 1
ATOM 2213 N N . LYS A 1 277 ? 29.801 15.617 -32.203 1.00 85.19 277 LYS A N 1
ATOM 2214 C CA . LYS A 1 277 ? 31.253 15.824 -32.343 1.00 85.19 277 LYS A CA 1
ATOM 2215 C C . LYS A 1 277 ? 32.040 14.577 -31.933 1.00 85.19 277 LYS A C 1
ATOM 2217 O O . LYS A 1 277 ? 32.985 14.179 -32.619 1.00 85.19 277 LYS A O 1
ATOM 2222 N N . ILE A 1 278 ? 31.636 13.946 -30.830 1.00 84.50 278 ILE A N 1
ATOM 2223 C CA . ILE A 1 278 ? 32.293 12.752 -30.286 1.00 84.50 278 ILE A CA 1
ATOM 2224 C C . ILE A 1 278 ? 32.031 11.549 -31.202 1.00 84.50 278 ILE A C 1
ATOM 2226 O O . ILE A 1 278 ? 32.957 10.812 -31.543 1.00 84.50 278 ILE A O 1
ATOM 2230 N N . LEU A 1 279 ? 30.793 11.382 -31.673 1.00 85.00 279 LEU A N 1
ATOM 2231 C CA . LEU A 1 279 ? 30.409 10.323 -32.608 1.00 85.00 279 LEU A CA 1
ATOM 2232 C C . LEU A 1 279 ? 31.139 10.455 -33.946 1.00 85.00 279 LEU A C 1
ATOM 2234 O O . LEU A 1 279 ? 31.583 9.448 -34.491 1.00 85.00 279 LEU A O 1
ATOM 2238 N N . ALA A 1 280 ? 31.332 11.675 -34.454 1.00 85.25 280 ALA A N 1
ATOM 2239 C CA . ALA A 1 280 ? 32.106 11.913 -35.669 1.00 85.25 280 ALA A CA 1
ATOM 2240 C C . ALA A 1 280 ? 33.584 11.516 -35.500 1.00 85.25 280 ALA A C 1
ATOM 2242 O O . ALA A 1 280 ? 34.149 10.875 -36.390 1.00 85.25 280 ALA A O 1
ATOM 2243 N N . LYS A 1 281 ? 34.201 11.842 -34.353 1.00 86.06 281 LYS A N 1
ATOM 2244 C CA . LYS A 1 281 ? 35.569 11.412 -34.007 1.00 86.06 281 LYS A CA 1
ATOM 2245 C C . LYS A 1 281 ? 35.665 9.883 -33.928 1.00 86.06 281 LYS A C 1
ATOM 2247 O O . LYS A 1 281 ? 36.520 9.298 -34.591 1.00 86.06 281 LYS A O 1
ATOM 2252 N N . MET A 1 282 ? 34.753 9.238 -33.197 1.00 83.31 282 MET A N 1
ATOM 2253 C CA . MET A 1 282 ? 34.705 7.775 -33.062 1.00 83.31 282 MET A CA 1
ATOM 2254 C C . MET A 1 282 ? 34.491 7.075 -34.407 1.00 83.31 282 MET A C 1
ATOM 2256 O O . MET A 1 282 ? 35.179 6.108 -34.723 1.00 83.31 282 MET A O 1
ATOM 2260 N N . LYS A 1 283 ? 33.585 7.592 -35.242 1.00 83.56 283 LYS A N 1
ATOM 2261 C CA . LYS A 1 283 ? 33.330 7.055 -36.581 1.00 83.56 283 LYS A CA 1
ATOM 2262 C C . LYS A 1 283 ? 34.580 7.113 -37.458 1.00 83.56 283 LYS A C 1
ATOM 2264 O O . LYS A 1 283 ? 34.873 6.140 -38.142 1.00 83.56 283 LYS A O 1
ATOM 2269 N N . LYS A 1 284 ? 35.340 8.216 -37.421 1.00 84.50 284 LYS A N 1
ATOM 2270 C CA . LYS A 1 284 ? 36.614 8.334 -38.153 1.00 84.50 284 LYS A CA 1
ATOM 2271 C C . LYS A 1 284 ? 37.640 7.298 -37.684 1.00 84.50 284 LYS A C 1
ATOM 2273 O O . LYS A 1 284 ? 38.256 6.655 -38.526 1.00 84.50 284 LYS A O 1
ATOM 2278 N N . MET A 1 285 ? 37.785 7.102 -36.371 1.00 82.56 285 MET A N 1
ATOM 2279 C CA . MET A 1 285 ? 38.703 6.105 -35.796 1.00 82.56 285 MET A CA 1
ATOM 2280 C C . MET A 1 285 ? 38.339 4.676 -36.209 1.00 82.56 285 MET A C 1
ATOM 2282 O O . MET A 1 285 ? 39.199 3.910 -36.628 1.00 82.56 285 MET A O 1
ATOM 2286 N N . LEU A 1 286 ? 37.053 4.341 -36.150 1.00 83.00 286 LEU A N 1
ATOM 2287 C CA . LEU A 1 286 ? 36.554 3.026 -36.534 1.00 83.00 286 LEU A CA 1
ATOM 2288 C C . LEU A 1 286 ? 36.700 2.742 -38.039 1.00 83.00 286 LEU A C 1
ATOM 2290 O O . LEU A 1 286 ? 36.989 1.610 -38.419 1.00 83.00 286 LEU A O 1
ATOM 2294 N N . ILE A 1 287 ? 36.510 3.758 -38.891 1.00 83.19 287 ILE A N 1
ATOM 2295 C CA . ILE A 1 287 ? 36.745 3.643 -40.338 1.00 83.19 287 ILE A CA 1
ATOM 2296 C C . ILE A 1 287 ? 38.237 3.438 -40.619 1.00 83.19 287 ILE A C 1
ATOM 2298 O O . ILE A 1 287 ? 38.579 2.589 -41.432 1.00 83.19 287 ILE A O 1
ATOM 2302 N N . ALA A 1 288 ? 39.117 4.171 -39.929 1.00 80.31 288 ALA A N 1
ATOM 2303 C CA . ALA A 1 288 ? 40.566 4.057 -40.105 1.00 80.31 288 ALA A CA 1
ATOM 2304 C C . ALA A 1 288 ? 41.117 2.669 -39.731 1.00 80.31 288 ALA A C 1
ATOM 2306 O O . ALA A 1 288 ? 42.133 2.254 -40.274 1.00 80.31 288 ALA A O 1
ATOM 2307 N N . GLN A 1 289 ? 40.451 1.956 -38.818 1.00 78.31 289 GLN A N 1
ATOM 2308 C CA . GLN A 1 289 ? 40.826 0.604 -38.391 1.00 78.31 289 GLN A CA 1
ATOM 2309 C C . GLN A 1 289 ? 40.098 -0.511 -39.172 1.00 78.31 289 GLN A C 1
ATOM 2311 O O . GLN A 1 289 ? 40.270 -1.680 -38.848 1.00 78.31 289 GLN A O 1
ATOM 2316 N N . GLU A 1 290 ? 39.261 -0.170 -40.162 1.00 74.62 290 GLU A N 1
ATOM 2317 C CA . GLU A 1 290 ? 38.407 -1.109 -40.921 1.00 74.62 290 GLU A CA 1
ATOM 2318 C C . GLU A 1 290 ? 37.453 -1.965 -40.058 1.00 74.62 290 GLU A C 1
ATOM 2320 O O . GLU A 1 290 ? 36.947 -3.004 -40.486 1.00 74.62 290 GLU A O 1
ATOM 2325 N N . LEU A 1 291 ? 37.146 -1.511 -38.840 1.00 71.31 291 LEU A N 1
ATOM 2326 C CA . LEU A 1 291 ? 36.352 -2.269 -37.864 1.00 71.31 291 LEU A CA 1
ATOM 2327 C C . LEU A 1 291 ? 34.837 -2.075 -38.015 1.00 71.31 291 LEU A C 1
ATOM 2329 O O . LEU A 1 291 ? 34.056 -2.780 -37.371 1.00 71.31 291 LEU A O 1
ATOM 2333 N N . ILE A 1 292 ? 34.407 -1.117 -38.843 1.00 69.56 292 ILE A N 1
ATOM 2334 C CA . ILE A 1 292 ? 33.002 -0.972 -39.240 1.00 69.56 292 ILE A CA 1
ATOM 2335 C C . ILE A 1 292 ? 32.767 -1.793 -40.498 1.00 69.56 292 ILE A C 1
ATOM 2337 O O . ILE A 1 292 ? 33.327 -1.509 -41.560 1.00 69.56 292 ILE A O 1
ATOM 2341 N N . VAL A 1 293 ? 31.856 -2.755 -40.406 1.00 65.19 293 VAL A N 1
ATOM 2342 C CA . VAL A 1 293 ? 31.350 -3.427 -41.593 1.00 65.19 293 VAL A CA 1
ATOM 2343 C C . VAL A 1 293 ? 30.320 -2.502 -42.239 1.00 65.19 293 VAL A C 1
ATOM 2345 O O . VAL A 1 293 ? 29.470 -1.903 -41.578 1.00 65.19 293 VAL A O 1
ATOM 2348 N N . LYS A 1 294 ? 30.418 -2.311 -43.560 1.00 62.78 294 LYS A N 1
ATOM 2349 C CA . LYS A 1 294 ? 29.399 -1.550 -44.292 1.00 62.78 294 LYS A CA 1
ATOM 2350 C C . LYS A 1 294 ? 28.049 -2.228 -44.064 1.00 62.78 294 LYS A C 1
ATOM 2352 O O . LYS A 1 294 ? 27.948 -3.448 -44.181 1.00 62.78 294 LYS A O 1
ATOM 2357 N N . LYS A 1 295 ? 27.031 -1.426 -43.737 1.00 61.00 295 LYS A N 1
ATOM 2358 C CA . LYS A 1 295 ? 25.666 -1.913 -43.524 1.00 61.00 295 LYS A CA 1
ATOM 2359 C C . LYS A 1 295 ? 25.251 -2.815 -44.700 1.00 61.00 295 LYS A C 1
ATOM 2361 O O . LYS A 1 295 ? 25.541 -2.442 -45.841 1.00 61.00 295 LYS A O 1
ATOM 2366 N N . PRO A 1 296 ? 24.597 -3.965 -44.454 1.00 55.44 296 PRO A N 1
ATOM 2367 C CA . PRO A 1 296 ? 24.189 -4.854 -45.535 1.00 55.44 296 PRO A CA 1
ATOM 2368 C C . PRO A 1 296 ? 23.307 -4.080 -46.522 1.00 55.44 296 PRO A C 1
ATOM 2370 O O . PRO A 1 296 ? 22.455 -3.298 -46.107 1.00 55.44 296 PRO A O 1
ATOM 2373 N N . ALA A 1 297 ? 23.525 -4.251 -47.827 1.00 53.00 297 ALA A N 1
ATOM 2374 C CA . ALA A 1 297 ? 22.764 -3.567 -48.872 1.00 53.00 297 ALA A CA 1
ATOM 2375 C C . ALA A 1 297 ? 21.378 -4.211 -49.027 1.00 53.00 297 ALA A C 1
ATOM 2377 O O . ALA A 1 297 ? 21.095 -4.904 -49.996 1.00 53.00 297 ALA A O 1
ATOM 2378 N N . HIS A 1 298 ? 20.519 -4.031 -48.028 1.00 56.03 298 HIS A N 1
ATOM 2379 C CA . HIS A 1 298 ? 19.140 -4.494 -48.068 1.00 56.03 298 HIS A CA 1
ATOM 2380 C C . HIS A 1 298 ? 18.211 -3.295 -48.276 1.00 56.03 298 HIS A C 1
ATOM 2382 O O . HIS A 1 298 ? 18.306 -2.309 -47.549 1.00 56.03 298 HIS A O 1
ATOM 2388 N N . ASN A 1 299 ? 17.262 -3.386 -49.216 1.00 52.09 299 ASN A N 1
ATOM 2389 C CA . ASN A 1 299 ? 16.238 -2.349 -49.450 1.00 52.09 299 ASN A CA 1
ATOM 2390 C C . ASN A 1 299 ? 15.425 -1.996 -48.184 1.00 52.09 299 ASN A C 1
ATOM 2392 O O . ASN A 1 299 ? 14.853 -0.911 -48.090 1.00 52.09 299 ASN A O 1
ATOM 2396 N N . THR A 1 300 ? 15.426 -2.872 -47.173 1.00 51.34 300 THR A N 1
ATOM 2397 C CA . THR A 1 300 ? 14.826 -2.633 -45.854 1.00 51.34 300 THR A CA 1
ATOM 2398 C C . THR A 1 300 ? 15.595 -1.609 -45.007 1.00 51.34 300 THR A C 1
ATOM 2400 O O . THR A 1 300 ? 15.012 -1.040 -44.090 1.00 51.34 300 THR A O 1
ATOM 2403 N N . LEU A 1 301 ? 16.849 -1.261 -45.336 1.00 55.09 301 LEU A N 1
ATOM 2404 C CA . LEU A 1 301 ? 17.584 -0.178 -44.666 1.00 55.09 301 LEU A CA 1
ATOM 2405 C C . LEU A 1 301 ? 17.020 1.219 -44.878 1.00 55.09 301 LEU A C 1
ATOM 2407 O O . LEU A 1 301 ? 17.284 2.098 -44.054 1.00 55.09 301 LEU A O 1
ATOM 2411 N N . ASN A 1 302 ? 16.196 1.421 -45.903 1.00 58.16 302 ASN A N 1
ATOM 2412 C CA . ASN A 1 302 ? 15.490 2.687 -46.078 1.00 58.16 302 ASN A CA 1
ATOM 2413 C C . ASN A 1 302 ? 14.468 2.929 -44.954 1.00 58.16 302 ASN A C 1
ATOM 2415 O O . ASN A 1 302 ? 14.317 4.065 -44.512 1.00 58.16 302 ASN A O 1
ATOM 2419 N N . PHE A 1 303 ? 13.846 1.871 -44.414 1.00 55.62 303 PHE A N 1
ATOM 2420 C CA . PHE A 1 303 ? 12.992 1.964 -43.222 1.00 55.62 303 PHE A CA 1
ATOM 2421 C C . PHE A 1 303 ? 13.800 2.353 -41.971 1.00 55.62 303 PHE A C 1
ATOM 2423 O O . PHE A 1 303 ? 13.326 3.107 -41.123 1.00 55.62 303 PHE A O 1
ATOM 2430 N N . PHE A 1 304 ? 15.052 1.897 -41.880 1.00 54.47 304 PHE A N 1
ATOM 2431 C CA . PHE A 1 304 ? 15.919 2.088 -40.713 1.00 54.47 304 PHE A CA 1
ATOM 2432 C C . PHE A 1 304 ? 16.681 3.422 -40.699 1.00 54.47 304 PHE A C 1
ATOM 2434 O O . PHE A 1 304 ? 17.071 3.889 -39.631 1.00 54.47 304 PHE A O 1
ATOM 2441 N N . LYS A 1 305 ? 16.810 4.100 -41.850 1.00 60.34 305 LYS A N 1
ATOM 2442 C CA . LYS A 1 305 ? 17.316 5.485 -41.948 1.00 60.34 305 LYS A CA 1
ATOM 2443 C C . LYS A 1 305 ? 16.377 6.516 -41.294 1.00 60.34 305 LYS A C 1
ATOM 2445 O O . LYS A 1 305 ? 16.739 7.679 -41.153 1.00 60.34 305 LYS A O 1
ATOM 2450 N N . ARG A 1 306 ? 15.180 6.085 -40.876 1.00 68.25 306 ARG A N 1
ATOM 2451 C CA . ARG A 1 306 ? 14.157 6.905 -40.216 1.00 68.25 306 ARG A CA 1
ATOM 2452 C C . ARG A 1 306 ? 14.562 7.393 -38.820 1.00 68.25 306 ARG A C 1
ATOM 2454 O O . ARG A 1 306 ? 14.045 8.417 -38.387 1.00 68.25 306 ARG A O 1
ATOM 2461 N N . TRP A 1 307 ? 15.468 6.693 -38.129 1.00 79.75 307 TRP A N 1
ATOM 2462 C CA . TRP A 1 307 ? 15.820 6.991 -36.735 1.00 79.75 307 TRP A CA 1
ATOM 2463 C C . TRP A 1 307 ? 17.333 7.221 -36.561 1.00 79.75 307 TRP A C 1
ATOM 2465 O O . TRP A 1 307 ? 18.102 6.254 -36.596 1.00 79.75 307 TRP A O 1
ATOM 2475 N N . PRO A 1 308 ? 17.789 8.467 -36.321 1.00 82.06 308 PRO A N 1
ATOM 2476 C CA . PRO A 1 308 ? 19.212 8.781 -36.124 1.00 82.06 308 PRO A CA 1
ATOM 2477 C C . PRO A 1 308 ? 19.821 8.133 -34.866 1.00 82.06 308 PRO A C 1
ATOM 2479 O O . PRO A 1 308 ? 21.041 8.009 -34.750 1.00 82.06 308 PRO A O 1
ATOM 2482 N N . GLN A 1 309 ? 18.986 7.668 -33.931 1.00 86.94 309 GLN A N 1
ATOM 2483 C CA . GLN A 1 309 ? 19.398 6.930 -32.736 1.00 86.94 309 GLN A CA 1
ATOM 2484 C C . GLN A 1 309 ? 20.143 5.637 -33.092 1.00 86.94 309 GLN A C 1
ATOM 2486 O O . GLN A 1 309 ? 21.143 5.317 -32.452 1.00 86.94 309 GLN A O 1
ATOM 2491 N N . HIS A 1 310 ? 19.697 4.911 -34.124 1.00 85.69 310 HIS A N 1
ATOM 2492 C CA . HIS A 1 310 ? 20.326 3.647 -34.516 1.00 85.69 310 HIS A CA 1
ATOM 2493 C C . HIS A 1 310 ? 21.753 3.858 -35.033 1.00 85.69 310 HIS A C 1
ATOM 2495 O O . HIS A 1 310 ? 22.631 3.048 -34.748 1.00 85.69 310 HIS A O 1
ATOM 2501 N N . ASP A 1 311 ? 22.024 4.969 -35.725 1.00 81.94 311 ASP A N 1
ATOM 2502 C CA . ASP A 1 311 ? 23.374 5.296 -36.200 1.00 81.94 311 ASP A CA 1
ATOM 2503 C C . ASP A 1 311 ? 24.330 5.586 -35.044 1.00 81.94 311 ASP A C 1
ATOM 2505 O O . ASP A 1 311 ? 25.460 5.089 -35.026 1.00 81.94 311 ASP A O 1
ATOM 2509 N N . LYS A 1 312 ? 23.853 6.340 -34.049 1.00 86.31 312 LYS A N 1
ATOM 2510 C CA . LYS A 1 312 ? 24.585 6.590 -32.806 1.00 86.31 312 LYS A CA 1
ATOM 2511 C C . LYS A 1 312 ? 24.908 5.280 -32.087 1.00 86.31 312 LYS A C 1
ATOM 2513 O O . LYS A 1 312 ? 26.058 5.055 -31.717 1.00 86.31 312 LYS A O 1
ATOM 2518 N N . VAL A 1 313 ? 23.918 4.409 -31.911 1.00 88.56 313 VAL A N 1
ATOM 2519 C CA . VAL A 1 313 ? 24.086 3.131 -31.203 1.00 88.56 313 VAL A CA 1
ATOM 2520 C C . VAL A 1 313 ? 25.031 2.205 -31.952 1.00 88.56 313 VAL A C 1
ATOM 2522 O O . VAL A 1 313 ? 25.882 1.583 -31.326 1.00 88.56 313 VAL A O 1
ATOM 2525 N N . ASN A 1 314 ? 24.945 2.161 -33.281 1.00 87.06 314 ASN A N 1
ATOM 2526 C CA . ASN A 1 314 ? 25.832 1.340 -34.092 1.00 87.06 314 ASN A CA 1
ATOM 2527 C C . ASN A 1 314 ? 27.304 1.719 -33.864 1.00 87.06 314 ASN A C 1
ATOM 2529 O O . ASN A 1 314 ? 28.130 0.869 -33.543 1.00 87.06 314 ASN A O 1
ATOM 2533 N N . ILE A 1 315 ? 27.621 3.019 -33.928 1.00 86.06 315 ILE A N 1
ATOM 2534 C CA . ILE A 1 315 ? 28.975 3.526 -33.647 1.00 86.06 315 ILE A CA 1
ATOM 2535 C C . ILE A 1 315 ? 29.421 3.129 -32.233 1.00 86.06 315 ILE A C 1
ATOM 2537 O O . ILE A 1 315 ? 30.556 2.692 -32.049 1.00 86.06 315 ILE A O 1
ATOM 2541 N N . LEU A 1 316 ? 28.532 3.241 -31.242 1.00 87.31 316 LEU A N 1
ATOM 2542 C CA . LEU A 1 316 ? 28.838 2.911 -29.850 1.00 87.31 316 LEU A CA 1
ATOM 2543 C C . LEU A 1 316 ? 29.061 1.411 -29.618 1.00 87.31 316 LEU A C 1
ATOM 2545 O O . LEU A 1 316 ? 29.978 1.057 -28.882 1.00 87.31 316 LEU A O 1
ATOM 2549 N N . ILE A 1 317 ? 28.275 0.531 -30.244 1.00 88.31 317 ILE A N 1
ATOM 2550 C CA . ILE A 1 317 ? 28.443 -0.926 -30.133 1.00 88.31 317 ILE A CA 1
ATOM 2551 C C . ILE A 1 317 ? 29.786 -1.340 -30.735 1.00 88.31 317 ILE A C 1
ATOM 2553 O O . ILE A 1 317 ? 30.559 -2.029 -30.070 1.00 88.31 317 ILE A O 1
ATOM 2557 N N . HIS A 1 318 ? 30.115 -0.865 -31.940 1.00 85.94 318 HIS A N 1
ATOM 2558 C CA . HIS A 1 318 ? 31.416 -1.149 -32.549 1.00 85.94 318 HIS A CA 1
ATOM 2559 C C . HIS A 1 318 ? 32.576 -0.566 -31.731 1.00 85.94 318 HIS A C 1
ATOM 2561 O O . HIS A 1 318 ? 33.597 -1.231 -31.564 1.00 85.94 318 HIS A O 1
ATOM 2567 N N . ALA A 1 319 ? 32.434 0.641 -31.178 1.00 85.56 319 ALA A N 1
ATOM 2568 C CA . ALA A 1 319 ? 33.446 1.213 -30.292 1.00 85.56 319 ALA A CA 1
ATOM 2569 C C . ALA A 1 319 ? 33.632 0.370 -29.019 1.00 85.56 319 ALA A C 1
ATOM 2571 O O . ALA A 1 319 ? 34.764 0.105 -28.616 1.00 85.56 319 ALA A O 1
ATOM 2572 N N . HIS A 1 320 ? 32.535 -0.105 -28.420 1.00 85.69 320 HIS A N 1
ATOM 2573 C CA . HIS A 1 320 ? 32.564 -0.934 -27.219 1.00 85.69 320 HIS A CA 1
ATOM 2574 C C . HIS A 1 320 ? 33.208 -2.303 -27.470 1.00 85.69 320 HIS A C 1
ATOM 2576 O O . HIS A 1 320 ? 34.100 -2.702 -26.722 1.00 85.69 320 HIS A O 1
ATOM 2582 N N . MET A 1 321 ? 32.813 -2.997 -28.543 1.00 84.56 321 MET A N 1
ATOM 2583 C CA . MET A 1 321 ? 33.375 -4.304 -28.910 1.00 84.56 321 MET A CA 1
ATOM 2584 C C . MET A 1 321 ? 34.885 -4.232 -29.156 1.00 84.56 321 MET A C 1
ATOM 2586 O O . MET A 1 321 ? 35.621 -5.124 -28.742 1.00 84.56 321 MET A O 1
ATOM 2590 N N . ASN A 1 322 ? 35.349 -3.137 -29.760 1.00 83.50 322 ASN A N 1
ATOM 2591 C CA . ASN A 1 322 ? 36.763 -2.908 -30.056 1.00 83.50 322 ASN A CA 1
ATOM 2592 C C . ASN A 1 322 ? 37.521 -2.191 -28.929 1.00 83.50 322 ASN A C 1
ATOM 2594 O O . ASN A 1 322 ? 38.693 -1.861 -29.088 1.00 83.50 322 ASN A O 1
ATOM 2598 N N . ARG A 1 323 ? 36.865 -1.957 -27.783 1.00 79.19 323 ARG A N 1
ATOM 2599 C CA . ARG A 1 323 ? 37.434 -1.292 -26.599 1.00 79.19 323 ARG A CA 1
ATOM 2600 C C . ARG A 1 323 ? 38.071 0.068 -26.909 1.00 79.19 323 ARG A C 1
ATOM 2602 O O . ARG A 1 323 ? 39.075 0.442 -26.304 1.00 79.19 323 ARG A O 1
ATOM 2609 N N . LEU A 1 324 ? 37.479 0.821 -27.833 1.00 74.12 324 LEU A N 1
ATOM 2610 C CA . LEU A 1 324 ? 37.932 2.168 -28.156 1.00 74.12 324 LEU A CA 1
ATOM 2611 C C . LEU A 1 324 ? 37.499 3.135 -27.053 1.00 74.12 324 LEU A C 1
ATOM 2613 O O . LEU A 1 324 ? 36.309 3.304 -26.785 1.00 74.12 324 LEU A O 1
ATOM 2617 N N . ALA A 1 325 ? 38.476 3.775 -26.417 1.00 63.34 325 ALA A N 1
ATOM 2618 C CA . ALA A 1 325 ? 38.235 4.907 -25.534 1.00 63.34 325 ALA A CA 1
ATOM 2619 C C . ALA A 1 325 ? 38.129 6.187 -26.380 1.00 63.34 325 ALA A C 1
ATOM 2621 O O . ALA A 1 325 ? 38.998 6.452 -27.211 1.00 63.34 325 ALA A O 1
ATOM 2622 N N . ALA A 1 326 ? 37.043 6.943 -26.194 1.00 53.62 326 ALA A N 1
ATOM 2623 C CA . ALA A 1 326 ? 36.811 8.225 -26.865 1.00 53.62 326 ALA A CA 1
ATOM 2624 C C . ALA A 1 326 ? 37.692 9.351 -26.300 1.00 53.62 326 ALA A C 1
ATOM 2626 O O . ALA A 1 326 ? 37.905 9.361 -25.067 1.00 53.62 326 ALA A O 1
#